Protein AF-B0X5M8-F1 (afdb_monomer)

Solvent-accessible surface area (backbone atoms only — not comparable to full-atom values): 19809 Å² total; per-residue (Å²): 143,80,86,84,80,86,76,84,73,78,84,73,84,75,73,65,78,84,52,54,64,59,52,51,52,49,54,51,51,51,43,55,78,74,58,64,90,73,87,75,82,94,74,94,84,79,89,88,81,88,71,68,71,58,62,58,59,57,61,70,70,76,73,87,73,91,75,93,67,81,74,74,79,72,67,84,79,67,67,71,93,61,59,69,68,56,52,52,56,54,53,61,74,45,58,70,72,56,49,59,50,44,43,71,72,41,71,66,48,25,48,51,43,61,67,35,67,85,46,20,59,76,41,72,49,76,45,50,70,82,54,88,63,88,67,68,95,76,69,69,54,26,31,35,41,36,33,42,29,66,36,74,68,76,58,92,62,49,55,75,46,26,53,57,19,32,31,44,35,36,50,38,39,44,33,21,44,64,25,51,52,61,50,42,64,33,23,80,50,27,31,35,44,38,38,32,47,36,43,70,76,45,82,73,77,82,69,61,72,43,68,53,28,30,31,44,37,40,27,47,28,69,53,54,61,36,66,52,35,55,50,68,30,77,45,34,30,33,44,33,42,32,41,28,48,42,58,86,33,69,73,62,93,77,53,41,61,58,24,27,38,43,34,44,28,40,56,47,61,33,72,68,45,49,52,47,67,42,55,31,21,55,44,22,33,34,42,32,44,31,49,32,77,88,44,31,40,69,58,51,30,51,30,52,71,39,12,79,51,40,44,34,42,37,36,30,57,24,83,52,50,76,50,68,64,59,34,51,50,56,39,26,63,76,66,76,47,64,86,82,80,69,77,62,48,72,46,78,89

Mean predicted aligned error: 12.11 Å

Organism: Culex quinquefasciatus (NCBI:txid7176)

InterPro domains:
  IPR001810 F-box domain [PF12937] (83-125)
  IPR001810 F-box domain [PS50181] (76-123)
  IPR001810 F-box domain [SM00256] (82-122)
  IPR032675 Leucine-rich repeat domain superfamily [G3DSA:3.80.10.10] (77-339)
  IPR036047 F-box-like domain superfamily [SSF81383] (82-137)

Radius of gyration: 28.59 Å; Cα contacts (8 Å, |Δi|>4): 553; chains: 1; bounding box: 80×58×76 Å

Foldseek 3Di:
DDDDDDDDDPDDPDDDPVCVVVLVVVVVVCCVVQPPPDDDDDDDDDDDDPDPVVVVVVVVVPPPDDDPPPPPPPPPPPDPPDDLVVLLVSLLPDDPVVLVVQLVPDPSSVCSQLVDPSRQQPDEAEADQPCPDPCPVDDRQYQYYEYAHEPPADDPCLLVNQQNHQEYEYAADEYEPVRVQVNQLSNQNHAEYYYANYEYDDDAQDEDNHLNHQEYAYHLYERAQVVQRVQVRQRHAYYADEAYECQNYDLHDHANARHAYYEYEDYHHDLSNLLSVLQRYQNHQEYEYYQDQSDALVSLLSSCVRHVNHAEYEAYNHVRHQDPPVSVVVNCVVVVHDPPPDHHYYDYD

Secondary structure (DSSP, 8-state):
----------------GGGHHHHHHHHHHHHHHHHTT-------------SSSHHHHHHTTS--SS---------TT---SS-HHHHHHHHHTS-HHHHHHHTTT-HHHHHHHHH-HHHHTT-EEEE-TT-SS---TTPPP-SEEEE-S-BS---TTHHHHHTT-SEEEEEEEEE-HHHHHHHHTT-TT--EEEEEEEEE-S--------TT--EEEEES-B-GGGHHHHTT-TT--EEEEES-B-TTPPPPSS--TT--EEEEESSB--HHHHHHHHHS-TT--EEEEES-TT--HHHHHHHHHH-TT--EEEEES-TT---HHHHHHHHHHHHTPPTTSS--EEEE-

Sequence (349 aa):
MAHDVLYRIPKVVTFGQDHLPQVRALMQQLRHTFFADRTDAFEPHRFQQRTAAQNVIDRVRIGSALHQRQVLQVDTTLEPPFPTEIWEHIFRNCPLPDLKRFRLVCHRWNAIVTGCPALWRRFHVRFWPRTKALSPAVLPPVKQANFECNVEAVSSWWPRFADKLEELAFDAGDVSITALFGMLKHCPNLKRLRMSGVWFTDGEFRSWPSPTLTELKLMCVAIGDGIQYLISSPNLVNLSLVNCDLSGCSVPKGNLSVLRHLKLSSGQISPEMLAYILSCHPQLETAGFFNMESVDRGTLVKLLCASRKLRAIRLYKCPRADSAVEIMQNYFEALNLGEGSREVRFRIS

Nearest PDB structures (foldseek):
  8glv-assembly1_Eb  TM=5.830E-01  e=3.083E-02  Chlamydomonas reinhardtii
  7yjw-assembly1_B  TM=3.851E-01  e=5.846E-03  Leptospira santarosai serovar Shermani str. LT 821
  4u08-assembly2_B  TM=3.781E-01  e=8.859E-03  Leptospira interrogans serovar Copenhageni str. Fiocruz L1-130
  8dra-assembly1_F  TM=5.061E-01  e=1.804E-01  Mus musculus
  7d2u-assembly1_A  TM=4.114E-01  e=2.596E-01  Homo sapiens

Structure (mmCIF, N/CA/C/O backbone):
data_AF-B0X5M8-F1
#
_entry.id   AF-B0X5M8-F1
#
loop_
_atom_site.g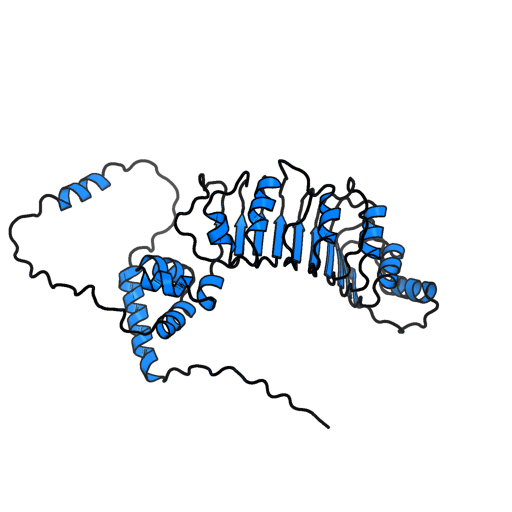roup_PDB
_atom_site.id
_atom_site.type_symbol
_atom_site.label_atom_id
_atom_site.label_alt_id
_atom_site.label_comp_id
_atom_site.label_asym_id
_atom_site.label_entity_id
_atom_site.label_seq_id
_atom_site.pdbx_PDB_ins_code
_atom_site.Cartn_x
_atom_site.Cartn_y
_atom_site.Cartn_z
_atom_site.occupancy
_atom_site.B_iso_or_equiv
_atom_site.auth_seq_id
_atom_site.auth_comp_id
_atom_site.auth_asym_id
_atom_site.auth_atom_id
_atom_site.pdbx_PDB_model_num
ATOM 1 N N . MET A 1 1 ? -32.091 -29.372 -0.674 1.00 35.38 1 MET A N 1
ATOM 2 C CA . MET A 1 1 ? -31.946 -28.358 -1.739 1.00 35.38 1 MET A CA 1
ATOM 3 C C . MET A 1 1 ? -30.516 -27.844 -1.686 1.00 35.38 1 MET A C 1
ATOM 5 O O . MET A 1 1 ? -30.213 -26.990 -0.866 1.00 35.38 1 MET A O 1
ATOM 9 N N . ALA A 1 2 ? -29.626 -28.464 -2.458 1.00 22.50 2 ALA A N 1
ATOM 10 C CA . ALA A 1 2 ? -28.211 -28.121 -2.541 1.00 22.50 2 ALA A CA 1
ATOM 11 C C . ALA A 1 2 ? -27.936 -27.686 -3.984 1.00 22.50 2 ALA A C 1
ATOM 13 O O . ALA A 1 2 ? -28.255 -28.425 -4.912 1.00 22.50 2 ALA A O 1
ATOM 14 N N . HIS A 1 3 ? -27.431 -26.468 -4.161 1.00 23.22 3 HIS A N 1
ATOM 15 C CA . HIS A 1 3 ? -27.007 -25.951 -5.456 1.00 23.22 3 HIS A CA 1
ATOM 16 C C . HIS A 1 3 ? -25.496 -26.141 -5.591 1.00 23.22 3 HIS A C 1
ATOM 18 O O . HIS A 1 3 ? -24.721 -25.443 -4.939 1.00 23.22 3 HIS A O 1
ATOM 24 N N . ASP A 1 4 ? -25.107 -27.080 -6.451 1.00 22.12 4 ASP A N 1
ATOM 25 C CA . ASP A 1 4 ? -23.758 -27.200 -6.994 1.00 22.12 4 ASP A CA 1
ATOM 26 C C . ASP A 1 4 ? -23.499 -26.073 -8.003 1.00 22.12 4 ASP A C 1
ATOM 28 O O . ASP A 1 4 ? -24.264 -25.866 -8.948 1.00 22.12 4 ASP A O 1
ATOM 32 N N . VAL A 1 5 ? -22.391 -25.355 -7.818 1.00 23.95 5 VAL A N 1
ATOM 33 C CA . VAL A 1 5 ? -21.860 -24.381 -8.780 1.00 23.95 5 VAL A CA 1
ATOM 34 C C . VAL A 1 5 ? -20.548 -24.937 -9.327 1.00 23.95 5 VAL A C 1
ATOM 36 O O . VAL A 1 5 ? -19.491 -24.833 -8.706 1.00 23.95 5 VAL A O 1
ATOM 39 N N . LEU A 1 6 ? -20.627 -25.537 -10.515 1.00 22.00 6 LEU A N 1
ATOM 40 C CA . LEU A 1 6 ? -19.480 -25.951 -11.321 1.00 22.00 6 LEU A CA 1
ATOM 41 C C . LEU A 1 6 ? -18.765 -24.713 -11.882 1.00 22.00 6 LEU A C 1
ATOM 43 O O . LEU A 1 6 ? -19.261 -24.046 -12.791 1.00 22.00 6 LEU A O 1
ATOM 47 N N . TYR A 1 7 ? -17.568 -24.421 -11.375 1.00 21.70 7 TYR A N 1
ATOM 48 C CA . TYR A 1 7 ? -16.665 -23.459 -12.003 1.00 21.70 7 TYR A CA 1
ATOM 49 C C . TYR A 1 7 ? -16.020 -24.081 -13.249 1.00 21.70 7 TYR A C 1
ATOM 51 O O . TYR A 1 7 ? -15.310 -25.083 -13.171 1.00 21.70 7 TYR A O 1
ATOM 59 N N . ARG A 1 8 ? -16.237 -23.453 -14.412 1.00 22.86 8 ARG A N 1
ATOM 60 C CA . ARG A 1 8 ? -15.491 -23.731 -15.648 1.00 22.86 8 ARG A CA 1
ATOM 61 C C . ARG A 1 8 ? -14.006 -23.429 -15.431 1.00 22.86 8 ARG A C 1
ATOM 63 O O . ARG A 1 8 ? -13.607 -22.269 -15.354 1.00 22.86 8 ARG A O 1
ATOM 70 N N . ILE A 1 9 ? -13.194 -24.478 -15.383 1.00 22.59 9 ILE A N 1
ATOM 71 C CA . ILE A 1 9 ? -11.734 -24.407 -15.490 1.00 22.59 9 ILE A CA 1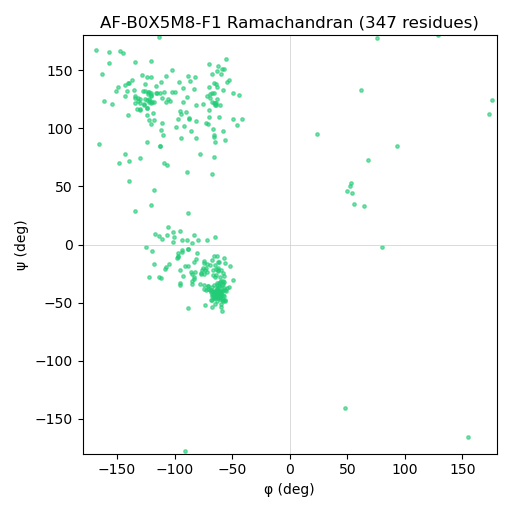
ATOM 72 C C . ILE A 1 9 ? -11.396 -23.998 -16.940 1.00 22.59 9 ILE A C 1
ATOM 74 O O . ILE A 1 9 ? -11.928 -24.610 -17.872 1.00 22.59 9 ILE A O 1
ATOM 78 N N . PRO A 1 10 ? -10.549 -22.980 -17.186 1.00 24.50 10 PRO A N 1
ATOM 79 C CA . PRO A 1 10 ? -10.097 -22.686 -18.539 1.00 24.50 10 PRO A CA 1
ATOM 80 C C . PRO A 1 10 ? -9.294 -23.874 -19.079 1.00 24.50 10 PRO A C 1
ATOM 82 O O . PRO A 1 10 ? -8.460 -24.424 -18.362 1.00 24.50 10 PRO A O 1
ATOM 85 N N . LYS A 1 11 ? -9.559 -24.260 -20.337 1.00 24.78 11 LYS A N 1
ATOM 86 C CA . LYS A 1 11 ? -8.877 -25.347 -21.060 1.00 24.78 11 LYS A CA 1
ATOM 87 C C . LYS A 1 11 ? -7.371 -25.313 -20.782 1.00 24.78 11 LYS A C 1
ATOM 89 O O . LYS A 1 11 ? -6.660 -24.439 -21.274 1.00 24.78 11 LYS A O 1
ATOM 94 N N . VAL A 1 12 ? -6.896 -26.281 -20.003 1.00 26.81 12 VAL A N 1
ATOM 95 C CA . VAL A 1 12 ? -5.475 -26.608 -19.917 1.00 26.81 12 VAL A CA 1
ATOM 96 C C . VAL A 1 12 ? -5.082 -27.089 -21.308 1.00 26.81 12 VAL A C 1
ATOM 98 O O . VAL A 1 12 ? -5.657 -28.054 -21.808 1.00 26.81 12 VAL A O 1
ATOM 101 N N . VAL A 1 13 ? -4.135 -26.407 -21.951 1.00 31.97 13 VAL A N 1
ATOM 102 C CA . VAL A 1 13 ? -3.426 -26.976 -23.100 1.00 31.97 13 VAL A CA 1
ATOM 103 C C . VAL A 1 13 ? -2.629 -28.153 -22.545 1.00 31.97 13 VAL A C 1
ATOM 105 O O . VAL A 1 13 ? -1.547 -27.980 -21.985 1.00 31.97 13 VAL A O 1
ATOM 108 N N . THR A 1 14 ? -3.220 -29.343 -22.583 1.00 35.19 14 THR A N 1
ATOM 109 C CA . THR A 1 14 ? -2.531 -30.591 -22.273 1.00 35.19 14 THR A CA 1
ATOM 110 C C . THR A 1 14 ? -1.580 -30.865 -23.422 1.00 35.19 14 THR A C 1
ATOM 112 O O . THR A 1 14 ? -2.004 -31.262 -24.505 1.00 35.19 14 THR A O 1
ATOM 115 N N . PHE A 1 15 ? -0.292 -30.616 -23.202 1.00 47.16 15 PHE A N 1
ATOM 116 C CA . PHE A 1 15 ? 0.737 -31.148 -24.081 1.00 47.16 15 PHE A CA 1
ATOM 117 C C . PHE A 1 15 ? 0.694 -32.673 -23.986 1.00 47.16 15 PHE A C 1
ATOM 119 O O . PHE A 1 15 ? 0.766 -33.219 -22.882 1.00 47.16 15 PHE A O 1
ATOM 126 N N . GLY A 1 16 ? 0.551 -33.350 -25.128 1.00 44.44 16 GLY A N 1
ATOM 127 C CA . GLY A 1 16 ? 0.775 -34.792 -25.204 1.00 44.44 16 GLY A CA 1
ATOM 128 C C . GLY A 1 16 ? 2.151 -35.118 -24.622 1.00 44.44 16 GLY A C 1
ATOM 129 O O . GLY A 1 16 ? 3.098 -34.342 -24.788 1.00 44.44 16 GLY A O 1
ATOM 130 N N . GLN A 1 17 ? 2.260 -36.234 -23.897 1.00 51.56 17 GLN A N 1
ATOM 131 C CA . GLN A 1 17 ? 3.499 -36.650 -23.224 1.00 51.56 17 GLN A CA 1
ATOM 132 C C . GLN A 1 17 ? 4.705 -36.770 -24.182 1.00 51.56 17 GLN A C 1
ATOM 134 O O . GLN A 1 17 ? 5.852 -36.734 -23.733 1.00 51.56 17 GLN A O 1
ATOM 139 N N . ASP A 1 18 ? 4.455 -36.808 -25.489 1.00 57.66 18 ASP A N 1
ATOM 140 C CA . ASP A 1 18 ? 5.420 -37.058 -26.560 1.00 57.66 18 ASP A CA 1
ATOM 141 C C . ASP A 1 18 ? 6.491 -35.962 -26.735 1.00 57.66 18 ASP A C 1
ATOM 143 O O . ASP A 1 18 ? 7.583 -36.240 -27.228 1.00 57.66 18 ASP A O 1
ATOM 147 N N . HIS A 1 19 ? 6.252 -34.725 -26.280 1.00 57.41 19 HIS A N 1
ATOM 148 C CA . HIS A 1 19 ? 7.222 -33.622 -26.435 1.00 57.41 19 HIS A CA 1
ATOM 149 C C . HIS A 1 19 ? 8.110 -33.378 -25.206 1.00 57.41 19 HIS A C 1
ATOM 151 O O . HIS A 1 19 ? 9.090 -32.629 -25.275 1.00 57.41 19 HIS A O 1
ATOM 157 N N . LEU A 1 20 ? 7.811 -34.015 -24.070 1.00 64.69 20 LEU A N 1
ATOM 158 C CA . LEU A 1 20 ? 8.538 -33.801 -22.815 1.00 64.69 20 LEU A CA 1
ATOM 159 C C . LEU A 1 20 ? 10.044 -34.146 -22.904 1.00 64.69 20 LEU A C 1
ATOM 161 O O . LEU A 1 20 ? 10.854 -33.380 -22.369 1.00 64.69 20 LEU A O 1
ATOM 165 N N . PRO A 1 21 ? 10.463 -35.244 -23.575 1.00 70.31 21 PRO A N 1
ATOM 166 C CA . PRO A 1 21 ? 11.880 -35.583 -23.720 1.00 70.31 21 PRO A CA 1
ATOM 167 C C . PRO A 1 21 ? 12.655 -34.554 -24.550 1.00 70.31 21 PRO A C 1
ATOM 169 O O . PRO A 1 21 ? 13.760 -34.169 -24.172 1.00 70.31 21 PRO A O 1
ATOM 172 N N . GLN A 1 22 ? 12.054 -34.051 -25.633 1.00 70.25 22 GLN A N 1
ATOM 173 C CA . GLN A 1 22 ? 12.661 -33.044 -26.511 1.00 70.25 22 GLN A CA 1
ATOM 174 C C . GLN A 1 22 ? 12.850 -31.710 -25.779 1.00 70.25 22 GLN A C 1
ATOM 176 O O . GLN A 1 22 ? 13.916 -31.103 -25.864 1.00 70.25 22 GLN A O 1
ATOM 181 N N . VAL A 1 23 ? 11.859 -31.290 -24.983 1.00 63.97 23 VAL A N 1
ATOM 182 C CA . VAL A 1 23 ? 11.964 -30.081 -24.150 1.00 63.97 23 VAL A CA 1
ATOM 183 C C . VAL A 1 23 ? 13.060 -30.229 -23.090 1.00 63.97 23 VAL A C 1
ATOM 185 O O . VAL A 1 23 ? 13.833 -29.296 -22.876 1.00 63.97 23 VAL A O 1
ATOM 188 N N . ARG A 1 24 ? 13.180 -31.397 -22.443 1.00 70.31 24 ARG A N 1
ATOM 189 C CA . ARG A 1 24 ? 14.258 -31.656 -21.469 1.00 70.31 24 ARG A CA 1
ATOM 190 C C . ARG A 1 24 ? 15.641 -31.634 -22.120 1.00 70.31 24 ARG A C 1
ATOM 192 O O . ARG A 1 24 ? 16.537 -30.996 -21.571 1.00 70.31 24 ARG A O 1
ATOM 199 N N . ALA A 1 25 ? 15.798 -32.280 -23.275 1.00 74.38 25 ALA A N 1
ATOM 200 C CA . ALA A 1 25 ? 17.052 -32.291 -24.026 1.00 74.38 25 ALA A CA 1
ATOM 201 C C . ALA A 1 25 ? 17.460 -30.872 -24.452 1.00 74.38 25 ALA A C 1
ATOM 203 O O . ALA A 1 25 ? 18.593 -30.454 -24.216 1.00 74.38 25 ALA A O 1
ATOM 204 N N . LEU A 1 26 ? 16.511 -30.086 -24.970 1.00 72.31 26 LEU A N 1
ATOM 205 C CA . LEU A 1 26 ? 16.735 -28.686 -25.324 1.00 72.31 26 LEU A CA 1
ATOM 206 C C . LEU A 1 26 ? 17.148 -27.852 -24.105 1.00 72.31 26 LEU A C 1
ATOM 208 O O . LEU A 1 26 ? 18.099 -27.082 -24.179 1.00 72.31 26 LEU A O 1
ATOM 212 N N . MET A 1 27 ? 16.476 -28.016 -22.964 1.00 68.19 27 MET A N 1
ATOM 213 C CA . MET A 1 27 ? 16.817 -27.294 -21.733 1.00 68.19 27 MET A CA 1
ATOM 214 C C . MET A 1 27 ? 18.216 -27.637 -21.211 1.00 68.19 27 MET A C 1
ATOM 216 O O . MET A 1 27 ? 18.925 -26.749 -20.733 1.00 68.19 27 MET A O 1
ATOM 220 N N . GLN A 1 28 ? 18.635 -28.899 -21.323 1.00 73.75 28 GLN A N 1
ATOM 221 C CA . GLN A 1 28 ? 20.001 -29.314 -20.999 1.00 73.75 28 GLN A CA 1
ATOM 222 C C . GLN A 1 28 ? 21.014 -28.691 -21.962 1.00 73.75 28 GLN A C 1
ATOM 224 O O . GLN A 1 28 ? 22.002 -28.116 -21.507 1.00 73.75 28 GLN A O 1
ATOM 229 N N . GLN A 1 29 ? 20.742 -28.723 -23.269 1.00 73.44 29 GLN A N 1
ATOM 230 C CA . GLN A 1 29 ? 21.603 -28.111 -24.278 1.00 73.44 29 GLN A CA 1
ATOM 231 C C . GLN A 1 29 ? 21.746 -26.603 -24.053 1.00 73.44 29 GLN A C 1
ATOM 233 O O . GLN A 1 29 ? 22.862 -26.100 -23.996 1.00 73.44 29 GLN A O 1
ATOM 238 N N . LEU A 1 30 ? 20.642 -25.887 -23.824 1.00 68.88 30 LEU A N 1
ATOM 239 C CA . LEU A 1 30 ? 20.669 -24.456 -23.521 1.00 68.88 30 LEU A CA 1
ATOM 240 C C . LEU A 1 30 ? 21.481 -24.161 -22.256 1.00 68.88 30 LEU A C 1
ATOM 242 O O . LEU A 1 30 ? 22.261 -23.210 -22.229 1.00 68.88 30 LEU A O 1
ATOM 246 N N . ARG A 1 31 ? 21.348 -24.991 -21.217 1.00 68.81 31 ARG A N 1
ATOM 247 C CA . ARG A 1 31 ? 22.144 -24.837 -19.998 1.00 68.81 31 ARG A CA 1
ATOM 248 C C . ARG A 1 31 ? 23.635 -25.053 -20.249 1.00 68.81 31 ARG A C 1
ATOM 250 O O . ARG A 1 31 ? 24.432 -24.277 -19.733 1.00 68.81 31 ARG A O 1
ATOM 257 N N . HIS A 1 32 ? 24.018 -26.035 -21.057 1.00 72.00 32 HIS A N 1
ATOM 258 C CA . HIS A 1 32 ? 25.423 -26.247 -21.402 1.00 72.00 32 HIS A CA 1
ATOM 259 C C . HIS A 1 32 ? 25.985 -25.130 -22.284 1.00 72.00 32 HIS A C 1
ATOM 261 O O . HIS A 1 32 ? 27.039 -24.586 -21.974 1.00 72.00 32 HIS A O 1
ATOM 267 N N . THR A 1 33 ? 25.270 -24.742 -23.340 1.00 71.94 33 THR A N 1
ATOM 268 C CA . THR A 1 33 ? 25.738 -23.740 -24.306 1.00 71.94 33 THR A CA 1
ATOM 269 C C . THR A 1 33 ? 25.840 -22.343 -23.700 1.00 71.94 33 THR A C 1
ATOM 271 O O . THR A 1 33 ? 26.753 -21.600 -24.044 1.00 71.94 33 THR A O 1
ATOM 274 N N . PHE A 1 34 ? 24.924 -21.968 -22.802 1.00 63.91 34 PHE A N 1
ATOM 275 C CA . PHE A 1 34 ? 24.860 -20.596 -22.295 1.00 63.91 34 PHE A CA 1
ATOM 276 C C . PHE A 1 34 ? 25.309 -20.434 -20.838 1.00 63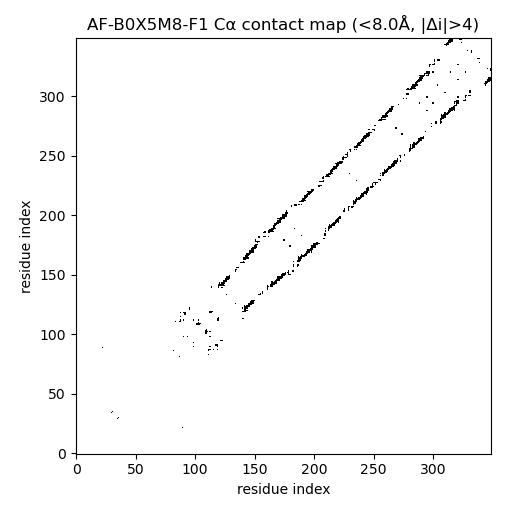.91 34 PHE A C 1
ATOM 278 O O . PHE A 1 34 ? 25.633 -19.312 -20.443 1.00 63.91 34 PHE A O 1
ATOM 285 N N . PHE A 1 35 ? 25.306 -21.493 -20.016 1.00 65.25 35 PHE A N 1
ATOM 286 C CA . PHE A 1 35 ? 25.443 -21.364 -18.554 1.00 65.25 35 PHE A CA 1
ATOM 287 C C . PHE A 1 35 ? 26.579 -22.178 -17.913 1.00 65.25 35 PHE A C 1
ATOM 289 O O . PHE A 1 35 ? 26.759 -22.045 -16.704 1.00 65.25 35 PHE A O 1
ATOM 296 N N . ALA A 1 36 ? 27.345 -22.975 -18.667 1.00 55.09 36 ALA A N 1
ATOM 297 C CA . ALA A 1 36 ? 28.361 -23.871 -18.099 1.00 55.09 36 ALA A CA 1
ATOM 298 C C . ALA A 1 36 ? 29.638 -23.178 -17.571 1.00 55.09 36 ALA A C 1
ATOM 300 O O . ALA A 1 36 ? 30.281 -23.728 -16.686 1.00 55.09 36 ALA A O 1
ATOM 301 N N . ASP A 1 37 ? 29.977 -21.964 -18.017 1.00 48.00 37 ASP A N 1
ATOM 302 C CA . ASP A 1 37 ? 31.318 -21.389 -17.778 1.00 48.00 37 ASP A CA 1
ATOM 303 C C . ASP A 1 37 ? 31.471 -20.464 -16.554 1.00 48.00 37 ASP A C 1
ATOM 305 O O . ASP A 1 37 ? 32.485 -19.781 -16.425 1.00 48.00 37 ASP A O 1
ATOM 309 N N . ARG A 1 38 ? 30.502 -20.383 -15.630 1.00 50.09 38 ARG A N 1
ATOM 310 C CA . ARG A 1 38 ? 30.669 -19.550 -14.416 1.00 50.09 38 ARG A CA 1
ATOM 311 C C . ARG A 1 38 ? 30.056 -20.157 -13.163 1.00 50.09 38 ARG A C 1
ATOM 313 O O . ARG A 1 38 ? 29.018 -19.704 -12.679 1.00 50.09 38 ARG A O 1
ATOM 320 N N . THR A 1 39 ? 30.762 -21.126 -12.605 1.00 41.31 39 THR A N 1
ATOM 321 C CA . THR A 1 39 ? 30.746 -21.423 -11.171 1.00 41.31 39 THR A CA 1
ATOM 322 C C . THR A 1 39 ? 32.119 -21.090 -10.613 1.00 41.31 39 THR A C 1
ATOM 324 O O . THR A 1 39 ? 32.952 -21.975 -10.524 1.00 41.31 39 THR A O 1
ATOM 327 N N . ASP A 1 40 ? 32.354 -19.828 -10.256 1.00 36.84 40 ASP A N 1
ATOM 328 C CA . ASP A 1 40 ? 33.457 -19.477 -9.361 1.00 36.84 40 ASP A CA 1
ATOM 329 C C . ASP A 1 40 ? 32.997 -18.443 -8.338 1.00 36.84 40 ASP A C 1
ATOM 331 O O . ASP A 1 40 ? 32.167 -17.567 -8.609 1.00 36.84 40 ASP A O 1
ATOM 335 N N . ALA A 1 41 ? 33.506 -18.650 -7.129 1.00 37.06 41 ALA A N 1
ATOM 336 C CA . ALA A 1 41 ? 33.138 -17.998 -5.892 1.00 37.06 41 ALA A CA 1
ATOM 337 C C . ALA A 1 41 ? 33.338 -16.476 -5.924 1.00 37.06 41 ALA A C 1
ATOM 339 O O . ALA A 1 41 ? 34.248 -15.930 -6.545 1.00 37.06 41 ALA A O 1
ATOM 340 N N . PHE A 1 42 ? 32.456 -15.789 -5.204 1.00 29.75 42 PHE A N 1
ATOM 341 C CA . PHE A 1 42 ? 32.481 -14.348 -5.002 1.00 29.75 42 PHE A CA 1
ATOM 342 C C . PHE A 1 42 ? 33.486 -14.019 -3.882 1.00 29.75 42 PHE A C 1
ATOM 344 O O . PHE A 1 42 ? 33.115 -14.004 -2.713 1.00 29.75 42 PHE A O 1
ATOM 351 N N . GLU A 1 43 ? 34.750 -13.762 -4.223 1.00 29.08 43 GLU A N 1
ATOM 352 C CA . GLU A 1 43 ? 35.722 -13.123 -3.319 1.00 29.08 43 GLU A CA 1
ATOM 353 C C . GLU A 1 43 ? 35.960 -11.662 -3.747 1.00 29.08 43 GLU A C 1
ATOM 355 O O . GLU A 1 43 ? 36.306 -11.409 -4.907 1.00 29.08 43 GLU A O 1
ATOM 360 N N . PRO A 1 44 ? 35.790 -10.667 -2.856 1.00 36.41 44 PRO A N 1
ATOM 361 C CA . PRO A 1 44 ? 36.054 -9.278 -3.180 1.00 36.41 44 PRO A CA 1
ATOM 362 C C . PRO A 1 44 ? 37.434 -8.881 -2.651 1.00 36.41 44 PRO A C 1
ATOM 364 O O . PRO A 1 44 ? 37.550 -8.606 -1.471 1.00 36.41 44 PRO A O 1
ATOM 367 N N . HIS A 1 45 ? 38.462 -8.825 -3.503 1.00 31.98 45 HIS A N 1
ATOM 368 C CA . HIS A 1 45 ? 39.574 -7.855 -3.443 1.00 31.98 45 HIS A CA 1
ATOM 369 C C . HIS A 1 45 ? 40.655 -8.214 -4.477 1.00 31.98 45 HIS A C 1
ATOM 371 O O . HIS A 1 45 ? 41.387 -9.179 -4.299 1.00 31.98 45 HIS A O 1
ATOM 377 N N . ARG A 1 46 ? 40.831 -7.375 -5.508 1.00 30.67 46 ARG A N 1
ATOM 378 C CA . ARG A 1 46 ? 42.105 -6.687 -5.812 1.00 30.67 46 ARG A CA 1
ATOM 379 C C . ARG A 1 46 ? 42.016 -5.886 -7.112 1.00 30.67 46 ARG A C 1
ATOM 381 O O . ARG A 1 46 ? 41.716 -6.394 -8.187 1.00 30.67 46 ARG A O 1
ATOM 388 N N . PHE A 1 47 ? 42.319 -4.600 -6.968 1.00 40.44 47 PHE A N 1
ATOM 389 C CA . PHE A 1 47 ? 42.891 -3.756 -8.009 1.00 40.44 47 PHE A CA 1
ATOM 390 C C . PHE A 1 47 ? 44.233 -4.356 -8.471 1.00 40.44 47 PHE A C 1
ATOM 392 O O . PHE A 1 47 ? 44.941 -4.940 -7.657 1.00 40.44 47 PHE A O 1
ATOM 399 N N . GLN A 1 48 ? 44.583 -4.109 -9.739 1.00 42.34 48 GLN A N 1
ATOM 400 C CA . GLN A 1 48 ? 45.744 -4.593 -10.514 1.00 42.34 48 GLN A CA 1
ATOM 401 C C . GLN A 1 48 ? 45.505 -5.866 -11.336 1.00 42.34 48 GLN A C 1
ATOM 403 O O . GLN A 1 48 ? 45.887 -6.956 -10.939 1.00 42.34 48 GLN A O 1
ATOM 408 N N . GLN A 1 49 ? 44.968 -5.686 -12.548 1.00 35.81 49 GLN A N 1
ATOM 409 C CA . GLN A 1 49 ? 45.345 -6.458 -13.742 1.00 35.81 49 GLN A CA 1
ATOM 410 C C . GLN A 1 49 ? 44.789 -5.744 -14.985 1.00 35.81 49 GLN A C 1
ATOM 412 O O . GLN A 1 49 ? 43.680 -6.002 -15.443 1.00 35.81 49 GLN A O 1
ATOM 417 N N . ARG A 1 50 ? 45.553 -4.781 -15.519 1.00 40.94 50 ARG A N 1
ATOM 418 C CA . ARG A 1 50 ? 45.230 -4.074 -16.775 1.00 40.94 50 ARG A CA 1
ATOM 419 C C . ARG A 1 50 ? 46.104 -4.510 -17.958 1.00 40.94 50 ARG A C 1
ATOM 421 O O . ARG A 1 50 ? 46.103 -3.848 -18.983 1.00 40.94 50 ARG A O 1
ATOM 428 N N . THR A 1 51 ? 46.809 -5.635 -17.849 1.00 45.62 51 THR A N 1
ATOM 429 C CA . THR A 1 51 ? 47.796 -6.081 -18.855 1.00 45.62 51 THR A CA 1
ATOM 430 C C . THR A 1 51 ? 47.491 -7.435 -19.506 1.00 45.62 51 THR A C 1
ATOM 432 O O . THR A 1 51 ? 48.153 -7.795 -20.471 1.00 45.62 51 THR A O 1
ATOM 435 N N . ALA A 1 52 ? 46.460 -8.166 -19.067 1.00 37.38 52 ALA A N 1
ATOM 436 C CA . ALA A 1 52 ? 46.079 -9.447 -19.684 1.00 37.38 52 ALA A CA 1
ATOM 437 C C . ALA A 1 52 ? 44.999 -9.313 -20.779 1.00 37.38 52 ALA A C 1
ATOM 439 O O . ALA A 1 52 ? 44.974 -10.101 -21.720 1.00 37.38 52 ALA A O 1
ATOM 440 N N . ALA A 1 53 ? 44.142 -8.286 -20.710 1.00 36.28 53 ALA A N 1
ATOM 441 C CA . ALA A 1 53 ? 43.039 -8.099 -21.660 1.00 36.28 53 ALA A CA 1
ATOM 442 C C . ALA A 1 53 ? 43.483 -7.555 -23.034 1.00 36.28 53 ALA A C 1
ATOM 444 O O . ALA A 1 53 ? 42.800 -7.782 -24.029 1.00 36.28 53 ALA A O 1
ATOM 445 N N . GLN A 1 54 ? 44.643 -6.894 -23.114 1.00 38.94 54 GLN A N 1
ATOM 446 C CA . GLN A 1 54 ? 45.160 -6.354 -24.377 1.00 38.94 54 GLN A CA 1
ATOM 447 C C . GLN A 1 54 ? 45.800 -7.446 -25.259 1.00 38.94 54 GLN A C 1
ATOM 449 O O . GLN A 1 54 ? 45.608 -7.457 -26.470 1.00 38.94 54 GLN A O 1
ATOM 454 N N . ASN A 1 55 ? 46.432 -8.457 -24.650 1.00 38.12 55 ASN A N 1
ATOM 455 C CA . ASN A 1 55 ? 47.087 -9.561 -25.368 1.00 38.12 55 ASN A CA 1
ATOM 456 C C . ASN A 1 55 ? 46.110 -10.554 -26.030 1.00 38.12 55 ASN A C 1
ATOM 458 O O . ASN A 1 55 ? 46.506 -11.321 -26.908 1.00 38.12 55 ASN A O 1
ATOM 462 N N . VAL A 1 56 ? 44.833 -10.545 -25.637 1.00 39.19 56 VAL A N 1
ATOM 463 C CA . VAL A 1 56 ? 43.787 -11.372 -26.264 1.00 39.19 56 VAL A CA 1
ATOM 464 C C . VAL A 1 56 ? 43.205 -10.683 -27.502 1.00 39.19 56 VAL A C 1
ATOM 466 O O . VAL A 1 56 ? 42.869 -11.356 -28.472 1.00 39.19 56 VAL A O 1
ATOM 469 N N . ILE A 1 57 ? 43.156 -9.348 -27.517 1.00 39.19 57 ILE A N 1
ATOM 470 C CA . ILE A 1 57 ? 42.652 -8.573 -28.660 1.00 39.19 57 ILE A CA 1
ATOM 471 C C . ILE A 1 57 ? 43.673 -8.570 -29.812 1.00 39.19 57 ILE A C 1
ATOM 473 O O . ILE A 1 57 ? 43.281 -8.704 -30.971 1.00 39.19 57 ILE A O 1
ATOM 477 N N . ASP A 1 58 ? 44.975 -8.551 -29.511 1.00 37.53 58 ASP A N 1
ATOM 478 C CA . ASP A 1 58 ? 46.020 -8.571 -30.547 1.00 37.53 58 ASP A CA 1
ATOM 479 C C . ASP A 1 58 ? 46.246 -9.965 -31.166 1.00 37.53 58 ASP A C 1
ATOM 481 O O . ASP A 1 58 ? 46.603 -10.074 -32.341 1.00 37.53 58 ASP A O 1
ATOM 485 N N . ARG A 1 59 ? 45.916 -11.055 -30.454 1.00 37.47 59 ARG A N 1
ATOM 486 C CA . ARG A 1 59 ? 45.932 -12.421 -31.022 1.00 37.47 59 ARG A CA 1
ATOM 487 C C . ARG A 1 59 ? 44.764 -12.724 -31.963 1.00 37.47 59 ARG A C 1
ATOM 489 O O . ARG A 1 59 ? 44.857 -13.661 -32.749 1.00 37.47 59 ARG A O 1
ATOM 496 N N . VAL A 1 60 ? 43.702 -11.919 -31.941 1.00 38.84 60 VAL A N 1
ATOM 497 C CA . VAL A 1 60 ? 42.575 -12.044 -32.882 1.00 38.84 60 VAL A CA 1
ATOM 498 C C . VAL A 1 60 ? 42.867 -11.340 -34.219 1.00 38.84 60 VAL A C 1
ATOM 500 O O . VAL A 1 60 ? 42.216 -11.635 -35.218 1.00 38.84 60 VAL A O 1
ATOM 503 N N . ARG A 1 61 ? 43.889 -10.470 -34.298 1.00 37.91 61 ARG A N 1
ATOM 504 C CA . ARG A 1 61 ? 44.228 -9.724 -35.528 1.00 37.91 61 ARG A CA 1
ATOM 505 C C . ARG A 1 61 ? 45.361 -10.302 -36.383 1.00 37.91 61 ARG A C 1
ATOM 507 O O . ARG A 1 61 ? 45.484 -9.885 -37.529 1.00 37.91 61 ARG A O 1
ATOM 514 N N . ILE A 1 62 ? 46.136 -11.280 -35.903 1.00 40.19 62 ILE A N 1
ATOM 515 C CA . ILE A 1 62 ? 47.269 -11.874 -36.656 1.00 40.19 62 ILE A CA 1
ATOM 516 C C . ILE A 1 62 ? 47.035 -13.372 -36.927 1.00 40.19 62 ILE A C 1
ATOM 518 O O . ILE A 1 62 ? 47.890 -14.221 -36.704 1.00 40.19 62 ILE A O 1
ATOM 522 N N . GLY A 1 63 ? 45.835 -13.707 -37.401 1.00 34.62 63 GLY A N 1
ATOM 523 C CA . GLY A 1 63 ? 45.451 -15.064 -37.814 1.00 34.62 63 GLY A CA 1
ATOM 524 C C . GLY A 1 63 ? 44.705 -15.088 -39.148 1.00 34.62 63 GLY A C 1
ATOM 525 O O . GLY A 1 63 ? 43.842 -15.932 -39.358 1.00 34.62 63 GLY A O 1
ATOM 526 N N . SER A 1 64 ? 44.992 -14.124 -40.026 1.00 47.97 64 SER A N 1
ATOM 527 C CA . SER A 1 64 ? 44.393 -13.980 -41.356 1.00 47.97 64 SER A CA 1
ATOM 528 C C . SER A 1 64 ? 45.402 -14.377 -42.436 1.00 47.97 64 SER A C 1
ATOM 530 O O . SER A 1 64 ? 45.876 -13.535 -43.194 1.00 47.97 64 SER A O 1
ATOM 532 N N . ALA A 1 65 ? 45.747 -15.660 -42.504 1.00 45.88 65 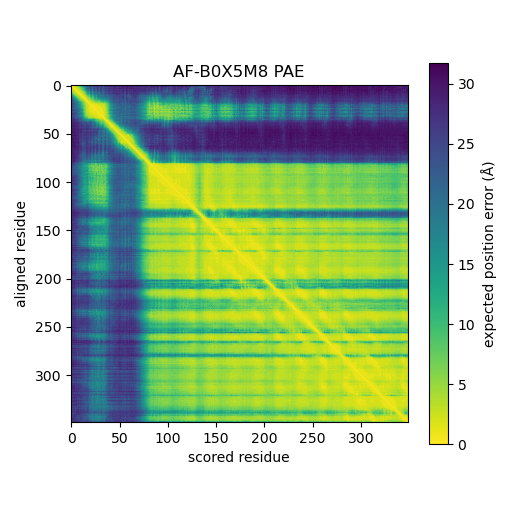ALA A N 1
ATOM 533 C CA . ALA A 1 65 ? 46.305 -16.257 -43.711 1.00 45.88 65 ALA A CA 1
ATOM 534 C C . ALA A 1 65 ? 46.157 -17.781 -43.646 1.00 45.88 65 ALA A C 1
ATOM 536 O O . ALA A 1 65 ? 46.655 -18.420 -42.726 1.00 45.88 65 ALA A O 1
ATOM 537 N N . LEU A 1 66 ? 45.500 -18.336 -44.667 1.00 47.56 66 LEU A N 1
ATOM 538 C CA . LEU A 1 66 ? 45.534 -19.750 -45.052 1.00 47.56 66 LEU A CA 1
ATOM 539 C C . LEU A 1 66 ? 44.885 -20.742 -44.077 1.00 47.56 66 LEU A C 1
ATOM 541 O O . LEU A 1 66 ? 45.544 -21.594 -43.492 1.00 47.56 66 LEU A O 1
ATOM 545 N N . HIS A 1 67 ? 43.555 -20.727 -44.027 1.00 40.47 67 HIS A N 1
ATOM 546 C CA . HIS A 1 67 ? 42.787 -21.967 -44.157 1.00 40.47 67 HIS A CA 1
ATOM 547 C C . HIS A 1 67 ? 41.400 -21.636 -44.696 1.00 40.47 67 HIS A C 1
ATOM 549 O O . HIS A 1 67 ? 40.639 -20.874 -44.100 1.00 40.47 67 HIS A O 1
ATOM 555 N N . GLN A 1 68 ? 41.095 -22.223 -45.846 1.00 47.72 68 GLN A N 1
ATOM 556 C CA . GLN A 1 68 ? 39.796 -22.232 -46.495 1.00 47.72 68 GLN A CA 1
ATOM 557 C C . GLN A 1 68 ? 38.823 -23.028 -45.609 1.00 47.72 68 GLN A C 1
ATOM 559 O O . GLN A 1 68 ? 38.518 -24.189 -45.858 1.00 47.72 68 GLN A O 1
ATOM 564 N N . ARG A 1 69 ? 38.376 -22.422 -44.504 1.00 40.66 69 ARG A N 1
ATOM 565 C CA . ARG A 1 69 ? 37.228 -22.908 -43.743 1.00 40.66 69 ARG A CA 1
ATOM 566 C C . ARG A 1 69 ? 36.008 -22.650 -44.609 1.00 40.66 69 ARG A C 1
ATOM 568 O O . ARG A 1 69 ? 35.682 -21.496 -44.875 1.00 40.66 69 ARG A O 1
ATOM 575 N N . GLN A 1 70 ? 35.339 -23.724 -45.025 1.00 40.94 70 GLN A N 1
ATOM 576 C CA . GLN A 1 70 ? 33.919 -23.677 -45.345 1.00 40.94 70 GLN A CA 1
ATOM 577 C C . GLN A 1 70 ? 33.231 -22.917 -44.211 1.00 40.94 70 GLN A C 1
ATOM 579 O O . GLN A 1 70 ? 33.055 -23.428 -43.105 1.00 40.94 70 GLN A O 1
ATOM 584 N N . VAL A 1 71 ? 32.900 -21.657 -44.473 1.00 43.34 71 VAL A N 1
ATOM 585 C CA . VAL A 1 71 ? 31.894 -20.947 -43.708 1.00 43.34 71 VAL A CA 1
ATOM 586 C C . VAL A 1 71 ? 30.619 -21.701 -44.039 1.00 43.34 71 VAL A C 1
ATOM 588 O O . VAL A 1 71 ? 30.016 -21.476 -45.085 1.00 43.34 71 VAL A O 1
ATOM 591 N N . LEU A 1 72 ? 30.253 -22.668 -43.193 1.00 40.38 72 LEU A N 1
ATOM 592 C CA . LEU A 1 72 ? 28.861 -23.067 -43.076 1.00 40.38 72 LEU A CA 1
ATOM 593 C C . LEU A 1 72 ? 28.113 -21.749 -42.900 1.00 40.38 72 LEU A C 1
ATOM 595 O O . LEU A 1 72 ? 28.280 -21.080 -41.879 1.00 40.38 72 LEU A O 1
ATOM 599 N N . GLN A 1 73 ? 27.388 -21.332 -43.939 1.00 40.94 73 GLN A N 1
ATOM 600 C CA . GLN A 1 73 ? 26.328 -20.351 -43.808 1.00 40.94 73 GLN A CA 1
ATOM 601 C C . GLN A 1 73 ? 25.388 -20.941 -42.762 1.00 40.94 73 GLN A C 1
ATOM 603 O O . GLN A 1 73 ? 24.533 -21.766 -43.070 1.00 40.94 73 GLN A O 1
ATOM 608 N N . VAL A 1 74 ? 25.632 -20.616 -41.492 1.00 47.72 74 VAL A N 1
ATOM 609 C CA . VAL A 1 74 ? 24.668 -20.856 -40.434 1.00 47.72 74 VAL A CA 1
ATOM 610 C C . VAL A 1 74 ? 23.546 -19.913 -40.790 1.00 47.72 74 VAL A C 1
ATOM 612 O O . VAL A 1 74 ? 23.668 -18.702 -40.621 1.00 47.72 74 VAL A O 1
ATOM 615 N N . ASP A 1 75 ? 22.530 -20.486 -41.413 1.00 46.16 75 ASP A N 1
ATOM 616 C CA . ASP A 1 75 ? 21.344 -19.793 -41.850 1.00 46.16 75 ASP A CA 1
ATOM 617 C C . ASP A 1 75 ? 20.708 -19.129 -40.623 1.00 46.16 75 ASP A C 1
ATOM 619 O O . ASP A 1 75 ? 20.052 -19.761 -39.793 1.00 46.16 75 ASP A O 1
ATOM 623 N N . THR A 1 76 ? 20.984 -17.839 -40.443 1.00 49.06 76 THR A N 1
ATOM 624 C CA . THR A 1 76 ? 20.456 -17.029 -39.341 1.00 49.06 76 THR A CA 1
ATOM 625 C C . THR A 1 76 ? 18.966 -16.732 -39.522 1.00 49.06 76 THR A C 1
ATOM 627 O O . THR A 1 76 ? 18.385 -16.033 -38.692 1.00 49.06 76 THR A O 1
ATOM 630 N N . THR A 1 77 ? 18.331 -17.283 -40.565 1.00 50.00 77 THR A N 1
ATOM 631 C CA . THR A 1 77 ? 16.887 -17.195 -40.816 1.00 50.00 77 THR A CA 1
ATOM 632 C C . THR A 1 77 ? 16.060 -18.256 -40.088 1.00 50.00 77 THR A C 1
ATOM 634 O O . THR A 1 77 ? 14.836 -18.238 -40.199 1.00 50.00 77 THR A O 1
ATOM 637 N N . LEU A 1 78 ? 16.680 -19.137 -39.292 1.00 52.31 78 LEU A N 1
ATOM 638 C CA . LEU A 1 78 ? 15.959 -20.074 -38.428 1.00 52.31 78 LEU A CA 1
ATOM 639 C C . LEU A 1 78 ? 15.176 -19.311 -37.351 1.00 52.31 78 LEU A C 1
ATOM 641 O O . LEU A 1 78 ? 15.642 -19.085 -36.229 1.00 52.31 78 LEU A O 1
ATOM 645 N N . GLU A 1 79 ? 13.941 -18.937 -37.690 1.00 58.00 79 GLU A N 1
ATOM 646 C CA . GLU A 1 79 ? 12.899 -18.722 -36.702 1.00 58.00 79 GLU A CA 1
ATOM 647 C C . GLU A 1 79 ? 12.974 -19.877 -35.693 1.00 58.00 79 GLU A C 1
ATOM 649 O O . GLU A 1 79 ? 13.007 -21.040 -36.104 1.00 58.00 79 GLU A O 1
ATOM 654 N N . PRO A 1 80 ? 13.036 -19.602 -34.374 1.00 61.84 80 PRO A N 1
ATOM 655 C CA . PRO A 1 80 ? 13.048 -20.671 -33.394 1.00 61.84 80 PRO A CA 1
ATOM 656 C C . PRO A 1 80 ? 11.918 -21.663 -33.693 1.00 61.84 80 PRO A C 1
ATOM 658 O O . PRO A 1 80 ? 10.775 -21.218 -33.852 1.00 61.84 80 PRO A O 1
ATOM 661 N N . PRO A 1 81 ? 12.215 -22.974 -33.733 1.00 80.12 81 PRO A N 1
ATOM 662 C CA . PRO A 1 81 ? 11.363 -23.990 -34.361 1.00 80.12 81 PRO A CA 1
ATOM 663 C C . PRO A 1 81 ? 10.016 -24.194 -33.659 1.00 80.12 81 PRO A C 1
ATOM 665 O O . PRO A 1 81 ? 9.142 -24.887 -34.168 1.00 80.12 81 PRO A O 1
ATOM 668 N N . PHE A 1 82 ? 9.840 -23.600 -32.478 1.00 88.88 82 PHE A N 1
ATOM 669 C CA . PHE A 1 82 ? 8.629 -23.723 -31.683 1.00 88.88 82 PHE A CA 1
ATOM 670 C C . PHE A 1 82 ? 7.804 -22.428 -31.684 1.00 88.88 82 PHE A C 1
ATOM 672 O O . PHE A 1 82 ? 8.389 -21.338 -31.626 1.00 88.88 82 PHE A O 1
ATOM 679 N N . PRO A 1 83 ? 6.461 -22.526 -31.664 1.00 93.75 83 PRO A N 1
ATOM 680 C CA . PRO A 1 83 ? 5.559 -21.402 -31.411 1.00 93.75 83 PRO A CA 1
ATOM 681 C C . PRO A 1 83 ? 5.847 -20.669 -30.090 1.00 93.75 83 PRO A C 1
ATOM 683 O O . PRO A 1 83 ? 6.467 -21.216 -29.172 1.00 93.75 83 PRO A O 1
ATOM 686 N N . THR A 1 84 ? 5.385 -19.420 -29.977 1.00 94.69 84 THR A N 1
ATOM 687 C CA . THR A 1 84 ? 5.581 -18.568 -28.787 1.00 94.69 84 THR A CA 1
ATOM 688 C C . THR A 1 84 ? 5.054 -19.223 -27.510 1.00 94.69 84 THR A C 1
ATOM 690 O O . THR A 1 84 ? 5.718 -19.173 -26.478 1.00 94.69 84 THR A O 1
ATOM 693 N N . GLU A 1 85 ? 3.922 -19.914 -27.582 1.00 95.56 85 GLU A N 1
ATOM 694 C CA . GLU A 1 85 ? 3.249 -20.559 -26.452 1.00 95.56 85 GLU A CA 1
ATOM 695 C C . GLU A 1 85 ? 4.112 -21.663 -25.823 1.00 95.56 85 GLU A C 1
ATOM 697 O O . GLU A 1 85 ? 4.115 -21.838 -24.600 1.00 95.56 85 GLU A O 1
ATOM 702 N N . ILE A 1 86 ? 4.891 -22.379 -26.644 1.00 95.38 86 ILE A N 1
ATOM 703 C CA . ILE A 1 86 ? 5.833 -23.405 -26.177 1.00 95.38 86 ILE A CA 1
ATOM 704 C C . ILE A 1 86 ? 6.960 -22.749 -25.387 1.00 95.38 86 ILE A C 1
ATOM 706 O O . ILE A 1 86 ? 7.272 -23.173 -24.276 1.00 95.38 86 ILE A O 1
ATOM 710 N N . TRP A 1 87 ? 7.543 -21.676 -25.925 1.00 95.44 87 TRP A N 1
ATOM 711 C CA . TRP A 1 87 ? 8.597 -20.927 -25.245 1.00 95.44 87 TRP A CA 1
ATOM 712 C C . TRP A 1 87 ? 8.105 -20.295 -23.949 1.00 95.44 87 TRP A C 1
ATOM 714 O O . TRP A 1 87 ? 8.809 -20.351 -22.945 1.00 95.44 87 TRP A O 1
ATOM 724 N N . GLU A 1 88 ? 6.888 -19.753 -23.929 1.00 96.50 88 GLU A N 1
ATOM 725 C CA . GLU A 1 88 ? 6.277 -19.256 -22.700 1.00 96.50 88 GLU A CA 1
ATOM 726 C C . GLU A 1 88 ? 6.139 -20.356 -21.649 1.00 96.50 88 GLU A C 1
ATOM 728 O O . GLU A 1 88 ? 6.449 -20.128 -20.477 1.00 96.50 88 GLU A O 1
ATOM 733 N N . HIS A 1 89 ? 5.699 -21.551 -22.055 1.00 95.75 89 HIS A N 1
ATOM 734 C CA . HIS A 1 89 ? 5.594 -22.701 -21.165 1.00 95.75 89 HIS A CA 1
ATOM 735 C C . HIS A 1 89 ? 6.967 -23.129 -20.632 1.00 95.75 89 HIS A C 1
ATOM 737 O O . HIS A 1 89 ? 7.115 -23.344 -19.428 1.00 95.75 89 HIS A O 1
ATOM 743 N N . ILE A 1 90 ? 7.986 -23.188 -21.493 1.00 95.31 90 ILE A N 1
ATOM 744 C CA . ILE A 1 90 ? 9.368 -23.487 -21.098 1.00 95.31 90 ILE A CA 1
ATOM 745 C C . ILE A 1 90 ? 9.853 -22.442 -20.084 1.00 95.31 90 ILE A C 1
ATOM 747 O O . ILE A 1 90 ? 10.169 -22.778 -18.945 1.00 95.31 90 ILE A O 1
ATOM 751 N N . PHE A 1 91 ? 9.822 -21.159 -20.448 1.00 96.19 91 PHE A N 1
ATOM 752 C CA . PHE A 1 91 ? 10.293 -20.043 -19.623 1.00 96.19 91 PHE A CA 1
ATOM 753 C C . PHE A 1 91 ? 9.560 -19.914 -18.285 1.00 96.19 91 PHE A C 1
ATOM 755 O O . PHE A 1 91 ? 10.160 -19.502 -17.287 1.00 96.19 91 PHE A O 1
ATOM 762 N N . ARG A 1 92 ? 8.280 -20.295 -18.224 1.00 96.19 92 ARG A N 1
ATOM 763 C CA . ARG A 1 92 ? 7.492 -20.286 -16.984 1.00 96.19 92 ARG A CA 1
ATOM 764 C C . ARG A 1 92 ? 8.061 -21.242 -15.941 1.00 96.19 92 ARG A C 1
ATOM 766 O O . ARG A 1 92 ? 8.011 -20.926 -14.756 1.00 96.19 92 ARG A O 1
ATOM 773 N N . ASN A 1 93 ? 8.640 -22.353 -16.385 1.00 95.75 93 ASN A N 1
ATOM 774 C CA . ASN A 1 93 ? 9.247 -23.365 -15.525 1.00 95.75 93 ASN A CA 1
ATOM 775 C C . ASN A 1 93 ? 10.731 -23.092 -15.221 1.00 95.75 93 ASN A C 1
ATOM 777 O O . ASN A 1 93 ? 11.338 -23.795 -14.415 1.00 95.75 93 ASN A O 1
ATOM 781 N N . CYS A 1 94 ? 11.324 -22.055 -15.815 1.00 94.81 94 CYS A N 1
ATOM 782 C CA . CYS A 1 94 ? 12.724 -21.710 -15.590 1.00 94.81 94 CYS A CA 1
ATOM 783 C C . CYS A 1 94 ? 12.912 -20.886 -14.303 1.00 94.81 94 CYS A C 1
ATOM 785 O O . CYS A 1 94 ? 12.073 -20.027 -13.990 1.00 94.81 94 CYS A O 1
ATOM 787 N N . PRO A 1 95 ? 14.019 -21.074 -13.561 1.00 94.75 95 PRO A N 1
ATOM 788 C CA . PRO A 1 95 ? 14.411 -20.181 -12.474 1.00 94.75 95 PRO A CA 1
ATOM 789 C C . PRO A 1 95 ? 14.573 -18.727 -12.946 1.00 94.75 95 PRO A C 1
ATOM 791 O O . PRO A 1 95 ? 14.931 -18.459 -14.093 1.00 94.75 95 PRO A O 1
ATOM 794 N N . LEU A 1 96 ? 14.340 -17.764 -12.049 1.00 92.75 96 LEU A N 1
ATOM 795 C CA . LEU A 1 96 ? 14.416 -16.336 -12.382 1.00 92.75 96 LEU A CA 1
ATOM 796 C C . LEU A 1 96 ? 15.793 -15.889 -12.933 1.00 92.75 96 LEU A C 1
ATOM 798 O O . LEU A 1 96 ? 15.800 -15.080 -13.863 1.00 92.75 96 LEU A O 1
ATOM 802 N N . PRO A 1 97 ? 16.948 -16.379 -12.428 1.00 93.00 97 PRO A N 1
ATOM 803 C CA . PRO A 1 97 ? 18.253 -16.046 -13.007 1.00 93.00 97 PRO A CA 1
ATOM 804 C C . PRO A 1 97 ? 18.382 -16.461 -14.477 1.00 93.00 97 PRO A C 1
ATOM 806 O O . PRO A 1 97 ? 18.836 -15.663 -15.295 1.00 93.00 97 PRO A O 1
ATOM 809 N N . ASP A 1 98 ? 17.911 -17.658 -14.826 1.00 93.75 98 ASP A N 1
ATOM 810 C CA . ASP A 1 98 ? 17.952 -18.166 -16.200 1.00 93.75 98 ASP A CA 1
ATOM 811 C C . ASP A 1 98 ? 17.010 -17.364 -17.100 1.00 93.75 98 ASP A C 1
ATOM 813 O O . ASP A 1 98 ? 17.392 -16.951 -18.192 1.00 93.75 98 ASP A O 1
ATOM 817 N N . LEU A 1 99 ? 15.819 -17.019 -16.600 1.00 94.06 99 LEU A N 1
ATOM 818 C CA . LEU A 1 99 ? 14.868 -16.174 -17.322 1.00 94.06 99 LEU A CA 1
ATOM 819 C C . LEU A 1 99 ? 15.444 -14.782 -17.643 1.00 94.06 99 LEU A C 1
ATOM 821 O O . LEU A 1 99 ? 15.198 -14.244 -18.722 1.00 94.06 99 LEU A O 1
ATOM 825 N N . LYS A 1 100 ? 16.245 -14.201 -16.736 1.00 91.31 100 LYS A N 1
ATOM 826 C CA . LYS A 1 100 ? 16.973 -12.949 -17.009 1.00 91.31 100 LYS A CA 1
ATOM 827 C C . LYS A 1 100 ? 17.980 -13.128 -18.140 1.00 91.31 100 LYS A C 1
ATOM 829 O O . LYS A 1 100 ? 18.078 -12.248 -18.988 1.00 91.31 100 LYS A O 1
ATOM 834 N N . ARG A 1 101 ? 18.704 -14.249 -18.161 1.00 92.00 101 ARG A N 1
ATOM 835 C CA . ARG A 1 101 ? 19.684 -14.548 -19.211 1.00 92.00 101 ARG A CA 1
ATOM 836 C C . ARG A 1 101 ? 19.015 -14.811 -20.557 1.00 92.00 101 ARG A C 1
ATOM 838 O O . ARG A 1 101 ? 19.491 -14.297 -21.558 1.00 92.00 101 ARG A O 1
ATOM 845 N N . PHE A 1 102 ? 17.878 -15.507 -20.590 1.00 92.25 102 PHE A N 1
ATOM 846 C CA . PHE A 1 102 ? 17.131 -15.763 -21.828 1.00 92.25 102 PHE A CA 1
ATOM 847 C C . PHE A 1 102 ? 16.706 -14.488 -22.553 1.00 92.25 102 PHE A C 1
ATOM 849 O O . PHE A 1 102 ? 16.755 -14.432 -23.779 1.00 92.25 102 PHE A O 1
ATOM 856 N N . ARG A 1 103 ? 16.391 -13.418 -21.819 1.00 92.25 103 ARG A N 1
ATOM 857 C CA . ARG A 1 103 ? 16.116 -12.104 -22.422 1.00 92.25 103 ARG A CA 1
ATOM 858 C C . ARG A 1 103 ? 17.301 -11.509 -23.179 1.00 92.25 103 ARG A C 1
ATOM 860 O O . ARG A 1 103 ? 17.100 -10.635 -24.010 1.00 92.25 103 ARG A O 1
ATOM 867 N N . LEU A 1 104 ? 18.518 -11.941 -22.866 1.00 90.25 104 LEU A N 1
ATOM 868 C CA . LEU A 1 104 ? 19.744 -11.447 -23.484 1.00 90.25 104 LEU A CA 1
ATOM 869 C C . LEU A 1 104 ? 20.185 -12.303 -24.678 1.00 90.25 104 LEU A C 1
ATOM 871 O O . LEU A 1 104 ? 21.133 -11.926 -25.354 1.00 90.25 104 LEU A O 1
ATOM 875 N N . VAL A 1 105 ? 19.521 -13.436 -24.940 1.00 92.00 105 VAL A N 1
ATOM 876 C CA . VAL A 1 105 ? 19.909 -14.360 -26.017 1.00 92.00 105 VAL A CA 1
ATOM 877 C C . VAL A 1 105 ? 19.551 -13.794 -27.390 1.00 92.00 105 VAL A C 1
ATOM 879 O O . VAL A 1 105 ? 20.407 -13.726 -28.264 1.00 92.00 105 VAL A O 1
ATOM 882 N N . CYS A 1 106 ? 18.298 -13.379 -27.601 1.00 91.06 106 CYS A N 1
ATOM 883 C CA . CYS A 1 106 ? 17.859 -12.775 -28.862 1.00 91.06 106 CYS A CA 1
ATOM 884 C C . CYS A 1 106 ? 16.614 -11.888 -28.681 1.00 91.06 106 CYS A C 1
ATOM 886 O O . CYS A 1 106 ? 15.908 -11.969 -27.669 1.00 91.06 106 CYS A O 1
ATOM 888 N N . HIS A 1 107 ? 16.301 -11.065 -29.691 1.00 90.69 107 HIS A N 1
ATOM 889 C CA . HIS A 1 107 ? 15.141 -10.164 -29.664 1.00 90.69 107 HIS A CA 1
ATOM 890 C C . HIS A 1 107 ? 13.809 -10.900 -29.478 1.00 90.69 107 HIS A C 1
ATOM 892 O O . HIS A 1 107 ? 12.967 -10.432 -28.712 1.00 90.69 107 HIS A O 1
ATOM 898 N N . ARG A 1 108 ? 13.629 -12.066 -30.118 1.00 92.31 108 ARG A N 1
ATOM 899 C CA . ARG A 1 108 ? 12.400 -12.865 -29.992 1.00 92.31 108 ARG A CA 1
ATOM 900 C C . ARG A 1 108 ? 12.209 -13.379 -28.567 1.00 92.31 108 ARG A C 1
ATOM 902 O O . ARG A 1 108 ? 11.123 -13.244 -28.022 1.00 92.31 108 ARG A O 1
ATOM 909 N N . TRP A 1 109 ? 13.251 -13.908 -27.927 1.00 94.00 109 TRP A N 1
ATOM 910 C CA . TRP A 1 109 ? 13.153 -14.379 -26.540 1.00 94.00 109 TRP A CA 1
ATOM 911 C C . TRP A 1 109 ? 12.884 -13.237 -25.571 1.00 94.00 109 TRP A C 1
ATOM 913 O O . TRP A 1 109 ? 12.040 -13.377 -24.688 1.00 94.00 109 TRP A O 1
ATOM 923 N N . ASN A 1 110 ? 13.528 -12.083 -25.770 1.00 93.31 110 ASN A N 1
ATOM 924 C CA . ASN A 1 110 ? 13.182 -10.889 -25.010 1.00 93.31 110 ASN A CA 1
ATOM 925 C C . ASN A 1 110 ? 11.702 -10.530 -25.198 1.00 93.31 110 ASN A C 1
ATOM 927 O O . ASN A 1 110 ? 11.014 -10.370 -24.199 1.00 93.31 110 ASN A O 1
ATOM 931 N N . ALA A 1 111 ? 11.200 -10.490 -26.438 1.00 93.81 111 ALA A N 1
ATOM 932 C CA . ALA A 1 111 ? 9.805 -10.172 -26.741 1.00 93.81 111 ALA A CA 1
ATOM 933 C C . ALA A 1 111 ? 8.810 -11.159 -26.108 1.00 93.81 111 ALA A C 1
ATOM 935 O O . ALA A 1 111 ? 7.796 -10.727 -25.573 1.00 93.81 111 ALA A O 1
ATOM 936 N N . ILE A 1 112 ? 9.112 -12.461 -26.096 1.00 95.12 112 ILE A N 1
ATOM 937 C CA . ILE A 1 112 ? 8.284 -13.480 -25.426 1.00 95.12 112 ILE A CA 1
ATOM 938 C C . ILE A 1 112 ? 8.248 -13.218 -23.916 1.00 95.12 112 ILE A C 1
ATOM 940 O O . ILE A 1 112 ? 7.184 -13.162 -23.299 1.00 95.12 112 ILE A O 1
ATOM 944 N N . VAL A 1 113 ? 9.417 -13.004 -23.310 1.00 94.56 113 VAL A N 1
ATOM 945 C CA . VAL A 1 113 ? 9.524 -12.775 -21.867 1.00 94.56 113 VAL A CA 1
ATOM 946 C C . VAL A 1 113 ? 8.864 -11.458 -21.447 1.00 94.56 113 VAL A C 1
ATOM 948 O O . VAL A 1 113 ? 8.209 -11.421 -20.407 1.00 94.56 113 VAL A O 1
ATOM 951 N N . THR A 1 114 ? 9.008 -10.383 -22.229 1.00 92.06 114 THR A N 1
ATOM 952 C CA . THR A 1 114 ? 8.406 -9.073 -21.930 1.00 92.06 114 THR A CA 1
ATOM 953 C C . THR A 1 114 ? 6.942 -8.973 -22.359 1.00 92.06 114 THR A C 1
ATOM 955 O O . THR A 1 114 ? 6.209 -8.170 -21.791 1.00 92.06 114 THR A O 1
ATOM 958 N N . GLY A 1 115 ? 6.502 -9.783 -23.323 1.00 93.69 115 GLY A N 1
ATOM 959 C CA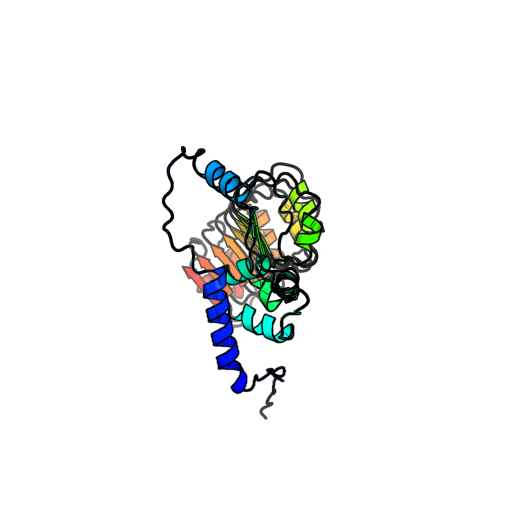 . GLY A 1 115 ? 5.129 -9.826 -23.827 1.00 93.69 115 GLY A CA 1
ATOM 960 C C . GLY A 1 115 ? 4.185 -10.685 -22.985 1.00 93.69 115 GLY A C 1
ATOM 961 O O . GLY A 1 115 ? 3.006 -10.359 -22.887 1.00 93.69 115 GLY A O 1
ATOM 962 N N . CYS A 1 116 ? 4.686 -11.728 -22.313 1.00 95.06 116 CYS A N 1
ATOM 963 C CA . CYS A 1 116 ? 3.862 -12.651 -21.526 1.00 95.06 116 CYS A CA 1
ATOM 964 C C . CYS A 1 116 ? 3.710 -12.212 -20.051 1.00 95.06 116 CYS A C 1
ATOM 966 O O . CYS A 1 116 ? 4.680 -12.298 -19.285 1.00 95.06 116 CYS A O 1
ATOM 968 N N . PRO A 1 117 ? 2.498 -11.842 -19.570 1.00 93.62 117 PRO A N 1
ATOM 969 C CA . PRO A 1 117 ? 2.267 -11.455 -18.172 1.00 93.62 117 PRO A CA 1
ATOM 970 C C . PRO A 1 117 ? 2.654 -12.505 -17.141 1.00 93.62 117 PRO A C 1
ATOM 972 O O . PRO A 1 117 ? 3.099 -12.153 -16.051 1.00 93.62 117 PRO A O 1
ATOM 975 N N . ALA A 1 118 ? 2.524 -13.792 -17.464 1.00 94.44 118 ALA A N 1
ATOM 976 C CA . ALA A 1 118 ? 2.924 -14.861 -16.553 1.00 94.44 118 ALA A CA 1
ATOM 977 C C . ALA A 1 118 ? 4.446 -14.901 -16.319 1.00 94.44 118 ALA A C 1
ATOM 979 O O . ALA A 1 118 ? 4.887 -15.364 -15.268 1.00 94.44 118 ALA A O 1
ATOM 980 N N . LEU A 1 119 ? 5.243 -14.414 -17.277 1.00 95.19 119 LEU A N 1
ATOM 981 C CA . LEU A 1 119 ? 6.698 -14.361 -17.172 1.00 95.19 119 LEU A CA 1
ATOM 982 C C . LEU A 1 119 ? 7.154 -13.063 -16.521 1.00 95.19 119 LEU A C 1
ATOM 984 O O . LEU A 1 119 ? 7.850 -13.106 -15.506 1.00 95.19 119 LEU A O 1
ATOM 988 N N . TRP A 1 120 ? 6.742 -11.907 -17.051 1.00 92.06 120 TRP A N 1
ATOM 989 C CA . TRP A 1 120 ? 7.311 -10.647 -16.580 1.00 92.06 120 TRP A CA 1
ATOM 990 C C . TRP A 1 120 ? 6.858 -10.244 -15.174 1.00 92.06 120 TRP A C 1
ATOM 992 O O . TRP A 1 120 ? 7.602 -9.571 -14.461 1.0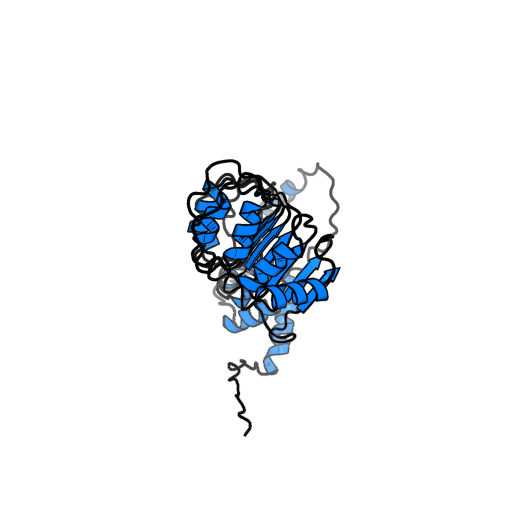0 92.06 120 TRP A O 1
ATOM 1002 N N . ARG A 1 121 ? 5.700 -10.732 -14.702 1.00 93.38 121 ARG A N 1
ATOM 1003 C CA . ARG A 1 121 ? 5.258 -10.545 -13.304 1.00 93.38 121 ARG A CA 1
ATOM 1004 C C . ARG A 1 121 ? 6.199 -11.176 -12.274 1.00 93.38 121 ARG A C 1
ATOM 1006 O O . ARG A 1 121 ? 6.082 -10.852 -11.098 1.00 93.38 121 ARG A O 1
ATOM 1013 N N . ARG A 1 122 ? 7.108 -12.061 -12.702 1.00 93.56 122 ARG A N 1
ATOM 1014 C CA . ARG A 1 122 ? 8.145 -12.668 -11.854 1.00 93.56 122 ARG A CA 1
ATOM 1015 C C . ARG A 1 122 ? 9.362 -11.758 -11.663 1.00 93.56 122 ARG A C 1
ATOM 1017 O O . ARG A 1 122 ? 10.216 -12.064 -10.835 1.00 93.56 122 ARG A O 1
ATOM 1024 N N . PHE A 1 123 ? 9.491 -10.684 -12.445 1.00 92.44 123 PHE A N 1
ATOM 1025 C CA . PHE A 1 123 ? 10.569 -9.718 -12.270 1.00 92.44 123 PHE A CA 1
ATOM 1026 C C . PHE A 1 123 ? 10.193 -8.650 -11.249 1.00 92.44 123 PHE A C 1
ATOM 1028 O O . PHE A 1 123 ? 9.084 -8.116 -11.240 1.00 92.44 123 PHE A O 1
ATOM 1035 N N . HIS A 1 124 ? 11.198 -8.291 -10.458 1.00 93.19 124 HIS A N 1
ATOM 1036 C CA . HIS A 1 124 ? 11.181 -7.180 -9.521 1.00 93.19 124 HIS A CA 1
ATOM 1037 C C . HIS A 1 124 ? 12.413 -6.329 -9.818 1.00 93.19 124 HIS A C 1
ATOM 1039 O O . HIS A 1 124 ? 13.513 -6.875 -9.979 1.00 93.19 124 HIS A O 1
ATOM 1045 N N . VAL A 1 125 ? 12.234 -5.015 -9.927 1.00 93.50 125 VAL A N 1
ATOM 1046 C CA . VAL A 1 125 ? 13.355 -4.081 -10.096 1.00 93.50 125 VAL A CA 1
ATOM 1047 C C . VAL A 1 125 ? 13.633 -3.417 -8.758 1.00 93.50 125 VAL A C 1
ATOM 1049 O O . VAL A 1 125 ? 12.712 -2.941 -8.104 1.00 93.50 125 VAL A O 1
ATOM 1052 N N . ARG A 1 126 ? 14.906 -3.402 -8.360 1.00 93.44 126 ARG A N 1
ATOM 1053 C CA . ARG A 1 126 ? 15.394 -2.718 -7.162 1.00 93.44 126 ARG A CA 1
ATOM 1054 C C . ARG A 1 126 ? 16.455 -1.715 -7.593 1.00 93.44 126 ARG A C 1
ATOM 1056 O O . ARG A 1 126 ? 17.417 -2.103 -8.259 1.00 93.44 126 ARG A O 1
ATOM 1063 N N . PHE A 1 127 ? 16.246 -0.454 -7.253 1.00 91.88 127 PHE A N 1
ATOM 1064 C CA . PHE A 1 127 ? 17.157 0.648 -7.523 1.00 91.88 127 PHE A CA 1
ATOM 1065 C C . PHE A 1 127 ? 17.966 0.938 -6.260 1.00 91.88 127 PHE A C 1
ATOM 1067 O O . PHE A 1 127 ? 17.397 1.021 -5.178 1.00 91.88 127 PHE A O 1
ATOM 1074 N N . TRP A 1 128 ? 19.287 1.043 -6.391 1.00 89.94 128 TRP A N 1
ATOM 1075 C CA . TRP A 1 128 ? 20.219 1.132 -5.261 1.00 89.94 128 TRP A CA 1
ATOM 1076 C C . TRP A 1 128 ? 21.015 2.441 -5.337 1.00 89.94 128 TRP A C 1
ATOM 1078 O O . TRP A 1 128 ? 21.221 2.949 -6.436 1.00 89.94 128 TRP A O 1
ATOM 1088 N N . PRO A 1 129 ? 21.592 2.959 -4.238 1.00 82.31 129 PRO A N 1
ATOM 1089 C CA . PRO A 1 129 ? 22.267 4.267 -4.235 1.00 82.31 129 PRO A CA 1
ATOM 1090 C C . PRO A 1 129 ? 23.422 4.385 -5.239 1.00 82.31 129 PRO A C 1
ATOM 1092 O O . PRO A 1 129 ? 23.777 5.469 -5.688 1.00 82.31 129 PRO A O 1
ATOM 1095 N N . ARG A 1 130 ? 24.027 3.253 -5.620 1.00 74.25 130 ARG A N 1
ATOM 1096 C CA . ARG A 1 130 ? 25.166 3.212 -6.546 1.00 74.25 130 ARG A CA 1
ATOM 1097 C C . ARG A 1 130 ? 24.776 3.315 -8.024 1.00 74.25 130 ARG A C 1
ATOM 1099 O O . ARG A 1 130 ? 25.671 3.449 -8.859 1.00 74.25 130 ARG A O 1
ATOM 1106 N N . THR A 1 131 ? 23.489 3.282 -8.383 1.00 68.00 131 THR A N 1
ATOM 1107 C CA . THR A 1 131 ? 23.058 3.531 -9.768 1.00 68.00 131 THR A CA 1
ATOM 1108 C C . THR A 1 131 ? 23.075 5.032 -10.061 1.00 68.00 131 THR A C 1
ATOM 1110 O O . THR A 1 131 ? 22.035 5.677 -10.075 1.00 68.00 131 THR A O 1
ATOM 1113 N N . LYS A 1 132 ? 24.276 5.586 -10.302 1.00 58.94 132 LYS A N 1
ATOM 1114 C CA . LYS A 1 132 ? 24.548 7.025 -10.539 1.00 58.94 132 LYS A CA 1
ATOM 1115 C C . LYS A 1 132 ? 23.776 7.663 -11.704 1.00 58.94 132 LYS A C 1
ATOM 1117 O O . LYS A 1 132 ? 23.764 8.878 -11.834 1.00 58.94 132 LYS A O 1
ATOM 1122 N N . ALA A 1 133 ? 23.128 6.863 -12.539 1.00 58.12 133 ALA A N 1
ATOM 1123 C CA . ALA A 1 133 ? 22.098 7.321 -13.449 1.00 58.12 133 ALA A CA 1
ATOM 1124 C C . ALA A 1 133 ? 21.010 6.251 -13.451 1.00 58.12 133 ALA A C 1
ATOM 1126 O O . ALA A 1 133 ? 21.228 5.139 -13.940 1.00 58.12 133 ALA A O 1
ATOM 1127 N N . LEU A 1 134 ? 19.838 6.572 -12.902 1.00 61.41 134 LEU A N 1
ATOM 1128 C CA . LEU A 1 134 ? 18.620 5.790 -13.090 1.00 61.41 134 LEU A CA 1
ATOM 1129 C C . LEU A 1 134 ? 18.191 5.921 -14.557 1.00 61.41 134 LEU A C 1
ATOM 1131 O O . LEU A 1 134 ? 17.147 6.472 -14.828 1.00 61.41 134 LEU A O 1
ATOM 1135 N N . SER A 1 135 ? 19.004 5.512 -15.528 1.00 67.19 135 SER A N 1
ATOM 1136 C CA . SER A 1 135 ? 18.609 5.445 -16.937 1.00 67.19 135 SER A CA 1
ATOM 1137 C C . SER A 1 135 ? 18.978 4.071 -17.471 1.00 67.19 135 SER A C 1
ATOM 1139 O O . SER A 1 135 ? 19.993 3.903 -18.153 1.00 67.19 135 SER A O 1
ATOM 1141 N N . PRO A 1 136 ? 18.220 3.026 -17.105 1.00 71.62 136 PRO A N 1
ATOM 1142 C CA . PRO A 1 136 ? 18.515 1.701 -17.599 1.00 71.62 136 PRO A CA 1
ATOM 1143 C C . PRO A 1 136 ? 17.893 1.635 -18.988 1.00 71.62 136 PRO A C 1
ATOM 1145 O O . PRO A 1 136 ? 16.674 1.562 -19.128 1.00 71.62 136 PRO A O 1
ATOM 1148 N N . ALA A 1 137 ? 18.743 1.679 -20.015 1.00 65.56 137 ALA A N 1
ATOM 1149 C CA . ALA A 1 137 ? 18.334 1.723 -21.418 1.00 65.56 137 ALA A CA 1
ATOM 1150 C C . ALA A 1 137 ? 17.335 0.612 -21.815 1.00 65.56 137 ALA A C 1
ATOM 1152 O O . ALA A 1 137 ? 16.653 0.750 -22.825 1.00 65.56 137 ALA A O 1
ATOM 1153 N N . VAL A 1 138 ? 17.208 -0.472 -21.028 1.00 74.19 138 VAL A N 1
ATOM 1154 C CA . VAL A 1 138 ? 16.259 -1.569 -21.280 1.00 74.19 138 VAL A CA 1
ATOM 1155 C C . VAL A 1 138 ? 15.751 -2.219 -19.975 1.00 74.19 138 VAL A C 1
ATOM 1157 O O . VAL A 1 138 ? 16.081 -3.368 -19.660 1.00 74.19 138 VAL A O 1
ATOM 1160 N N . LEU A 1 139 ? 14.929 -1.520 -19.183 1.00 87.25 139 LEU A N 1
ATOM 1161 C CA . LEU A 1 139 ? 14.184 -2.202 -18.113 1.00 87.25 139 LEU A CA 1
ATOM 1162 C C . LEU A 1 139 ? 13.089 -3.106 -18.706 1.00 87.25 139 LEU A C 1
ATOM 1164 O O . LEU A 1 139 ? 12.364 -2.669 -19.600 1.00 87.25 139 LEU A O 1
ATOM 1168 N N . PRO A 1 140 ? 12.926 -4.354 -18.222 1.00 87.06 140 PRO A N 1
ATOM 1169 C CA . PRO A 1 140 ? 11.714 -5.109 -18.521 1.00 87.06 140 PRO A CA 1
ATOM 1170 C C . PRO A 1 140 ? 10.483 -4.392 -17.953 1.00 87.06 140 PRO A C 1
ATOM 1172 O O . PRO A 1 140 ? 10.599 -3.735 -16.914 1.00 87.06 140 PRO A O 1
ATOM 1175 N N . PRO A 1 141 ? 9.294 -4.598 -18.544 1.00 90.12 141 PRO A N 1
ATOM 1176 C CA . PRO A 1 141 ? 8.057 -4.329 -17.829 1.00 90.12 141 PRO A CA 1
ATOM 1177 C C . PRO A 1 141 ? 8.040 -5.178 -16.557 1.00 90.12 141 PRO A C 1
ATOM 1179 O O . PRO A 1 141 ? 8.344 -6.373 -16.593 1.00 90.12 141 PRO A O 1
ATOM 1182 N N . VAL A 1 142 ? 7.706 -4.567 -15.427 1.00 94.38 142 VAL A N 1
ATOM 1183 C CA . VAL A 1 142 ? 7.603 -5.268 -14.146 1.00 94.38 142 VAL A CA 1
ATOM 1184 C C . VAL A 1 142 ? 6.338 -4.865 -13.424 1.00 94.38 142 VAL A C 1
ATOM 1186 O O . VAL A 1 142 ? 5.779 -3.796 -13.648 1.00 94.38 142 VAL A O 1
ATOM 1189 N N . LYS A 1 143 ? 5.898 -5.743 -12.526 1.00 95.19 143 LYS A N 1
ATOM 1190 C CA . LYS A 1 143 ? 4.757 -5.473 -11.654 1.00 95.19 143 LYS A CA 1
ATOM 1191 C C . LYS A 1 143 ? 5.161 -4.657 -10.427 1.00 95.19 143 LYS A C 1
ATOM 1193 O O . LYS A 1 143 ? 4.318 -3.966 -9.859 1.00 95.19 143 LYS A O 1
ATOM 1198 N N . GLN A 1 144 ? 6.416 -4.790 -9.998 1.00 96.88 144 GLN A N 1
ATOM 1199 C CA . GLN A 1 144 ? 6.911 -4.229 -8.748 1.00 96.88 144 GLN A CA 1
ATOM 1200 C C . GLN A 1 144 ? 8.269 -3.550 -8.947 1.00 96.88 144 GLN A C 1
ATOM 1202 O O . GLN A 1 144 ? 9.188 -4.145 -9.522 1.00 96.88 144 GLN A O 1
ATOM 1207 N N . ALA A 1 145 ? 8.392 -2.337 -8.415 1.00 96.25 145 ALA A N 1
ATOM 1208 C CA . ALA A 1 145 ? 9.642 -1.592 -8.334 1.00 96.25 145 ALA A CA 1
ATOM 1209 C C . ALA A 1 145 ? 9.910 -1.158 -6.887 1.00 96.25 145 ALA A C 1
ATOM 1211 O O . ALA A 1 145 ? 8.984 -0.727 -6.203 1.00 96.25 145 ALA A O 1
ATOM 1212 N N . ASN A 1 146 ? 11.162 -1.270 -6.441 1.00 96.75 146 ASN A N 1
ATOM 1213 C CA . ASN A 1 146 ? 11.630 -0.783 -5.145 1.00 96.75 146 ASN A CA 1
ATOM 1214 C C . ASN A 1 146 ? 12.776 0.212 -5.327 1.00 96.75 146 ASN A C 1
ATOM 1216 O O . ASN A 1 146 ? 13.735 -0.094 -6.038 1.00 96.75 146 ASN A O 1
ATOM 1220 N N . PHE A 1 147 ? 12.696 1.363 -4.678 1.00 95.44 147 PHE A N 1
ATOM 1221 C CA . PHE A 1 147 ? 13.755 2.363 -4.632 1.00 95.44 147 PHE A CA 1
ATOM 1222 C C . PHE A 1 147 ? 14.394 2.362 -3.252 1.00 95.44 147 PHE A C 1
ATOM 1224 O O . PHE A 1 147 ? 13.715 2.583 -2.263 1.00 95.44 147 PHE A O 1
ATOM 1231 N N . GLU A 1 148 ? 15.699 2.136 -3.196 1.00 94.06 148 GLU A N 1
ATOM 1232 C CA . GLU A 1 148 ? 16.487 2.165 -1.956 1.00 94.06 148 GLU A CA 1
ATOM 1233 C C . GLU A 1 148 ? 17.581 3.215 -2.038 1.00 94.06 148 GLU A C 1
ATOM 1235 O O . GLU A 1 148 ? 18.725 3.020 -1.629 1.00 94.06 148 GLU A O 1
ATOM 1240 N N . CYS A 1 149 ? 17.253 4.292 -2.730 1.00 90.31 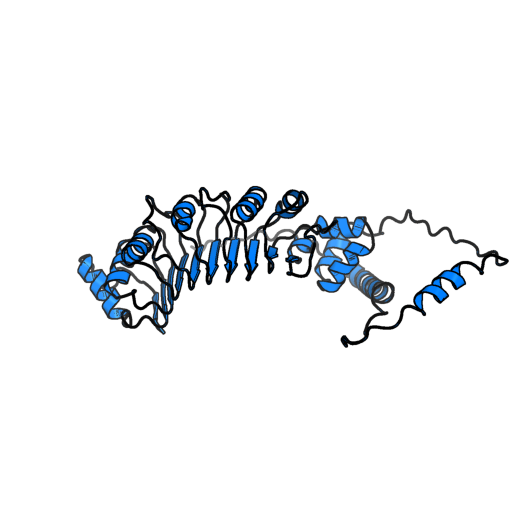149 CYS A N 1
ATOM 1241 C CA . CYS A 1 149 ? 18.134 5.387 -3.043 1.00 90.31 149 CYS A CA 1
ATOM 1242 C C . CYS A 1 149 ? 17.335 6.677 -3.033 1.00 90.31 149 CYS A C 1
ATOM 1244 O O . CYS A 1 149 ? 16.108 6.659 -3.145 1.00 90.31 149 CYS A O 1
ATOM 1246 N N . ASN A 1 150 ? 18.059 7.788 -2.994 1.00 93.12 150 ASN A N 1
ATOM 1247 C CA . ASN A 1 150 ? 17.447 9.094 -3.118 1.00 93.12 150 ASN A CA 1
ATOM 1248 C C . ASN A 1 150 ? 16.804 9.245 -4.504 1.00 93.12 150 ASN A C 1
ATOM 1250 O O . ASN A 1 150 ? 17.364 8.814 -5.519 1.00 93.12 150 ASN A O 1
ATOM 1254 N N . VAL A 1 151 ? 15.612 9.834 -4.539 1.00 91.69 151 VAL A N 1
ATOM 1255 C CA . VAL A 1 151 ? 14.837 10.081 -5.756 1.00 91.69 151 VAL A CA 1
ATOM 1256 C C . VAL A 1 151 ? 14.526 11.567 -5.835 1.00 91.69 151 VAL A C 1
ATOM 1258 O O . VAL A 1 151 ? 13.491 12.033 -5.370 1.00 91.69 151 VAL A O 1
ATOM 1261 N N . GLU A 1 152 ? 15.442 12.312 -6.443 1.00 91.19 152 GLU A N 1
ATOM 1262 C CA . GLU A 1 152 ? 15.299 13.757 -6.663 1.00 91.19 152 GLU A CA 1
ATOM 1263 C C . GLU A 1 152 ? 14.501 14.069 -7.933 1.00 91.19 152 GLU A C 1
ATOM 1265 O O . GLU A 1 152 ? 13.753 15.038 -7.991 1.00 91.19 152 GLU A O 1
ATOM 1270 N N . ALA A 1 153 ? 14.648 13.233 -8.963 1.00 89.75 153 ALA A N 1
ATOM 1271 C CA . ALA A 1 153 ? 13.928 13.346 -10.221 1.00 89.75 153 ALA A CA 1
ATOM 1272 C C . ALA A 1 153 ? 13.871 11.989 -10.931 1.00 89.75 153 ALA A C 1
ATOM 1274 O O . ALA A 1 153 ? 14.742 11.132 -10.756 1.00 89.75 153 ALA A O 1
ATOM 1275 N N . VAL A 1 154 ? 12.878 11.820 -11.803 1.00 85.12 154 VAL A N 1
ATOM 1276 C CA . VAL A 1 154 ? 12.852 10.729 -12.782 1.00 85.12 154 VAL A CA 1
ATOM 1277 C C . VAL A 1 154 ? 13.008 11.280 -14.189 1.00 85.12 154 VAL A C 1
ATOM 1279 O O . VAL A 1 154 ? 12.453 12.321 -14.531 1.00 85.12 154 VAL A O 1
ATOM 1282 N N . SER A 1 155 ? 13.784 10.583 -15.015 1.00 86.56 155 SER A N 1
ATOM 1283 C CA . SER A 1 155 ? 14.010 10.964 -16.409 1.00 86.56 155 SER A CA 1
ATOM 1284 C C . SER A 1 155 ? 12.995 10.306 -17.354 1.00 86.56 155 SER A C 1
ATOM 1286 O O . SER A 1 155 ? 12.065 9.611 -16.940 1.00 86.56 155 SER A O 1
ATOM 1288 N N . SER A 1 156 ? 13.145 10.546 -18.657 1.00 90.81 156 SER A N 1
ATOM 1289 C CA . SER A 1 156 ? 12.155 10.228 -19.699 1.00 90.81 156 SER A CA 1
ATOM 1290 C C . SER A 1 156 ? 11.828 8.738 -19.894 1.00 90.81 156 SER A C 1
ATOM 1292 O O . SER A 1 156 ? 10.875 8.413 -20.602 1.00 90.81 156 SER A O 1
ATOM 1294 N N . TRP A 1 157 ? 12.568 7.812 -19.277 1.00 90.19 157 TRP A N 1
ATOM 1295 C CA . TRP A 1 157 ? 12.267 6.374 -19.327 1.00 90.19 157 TRP A CA 1
ATOM 1296 C C . TRP A 1 157 ? 11.110 5.977 -18.403 1.00 90.19 157 TRP A C 1
ATOM 1298 O O . TRP A 1 157 ? 10.453 4.966 -18.666 1.00 90.19 157 TRP A O 1
ATOM 1308 N N . TRP A 1 158 ? 10.851 6.749 -17.338 1.00 93.38 158 TRP A N 1
ATOM 1309 C CA . TRP A 1 158 ? 9.899 6.366 -16.296 1.00 93.38 158 TRP A CA 1
ATOM 1310 C C . TRP A 1 158 ? 8.494 6.072 -16.838 1.00 93.38 158 TRP A C 1
ATOM 1312 O O . TRP A 1 158 ? 7.984 4.995 -16.534 1.00 93.38 158 TRP A O 1
ATOM 1322 N N . PRO A 1 159 ? 7.883 6.911 -17.701 1.00 93.56 159 PRO A N 1
ATOM 1323 C CA . PRO A 1 159 ? 6.533 6.646 -18.197 1.00 93.56 159 PRO A CA 1
ATOM 1324 C C . PRO A 1 159 ? 6.380 5.296 -18.904 1.00 93.56 159 PRO A C 1
ATOM 1326 O O . PRO A 1 159 ? 5.372 4.616 -18.737 1.00 93.56 159 PRO A O 1
ATOM 1329 N N . ARG A 1 160 ? 7.400 4.872 -19.662 1.00 91.31 160 ARG A N 1
ATOM 1330 C CA . ARG A 1 160 ? 7.388 3.576 -20.362 1.00 91.31 160 ARG A CA 1
ATOM 1331 C C . ARG A 1 160 ? 7.513 2.403 -19.395 1.00 91.31 160 ARG A C 1
ATOM 1333 O O . ARG A 1 160 ? 6.920 1.355 -19.621 1.00 91.31 160 ARG A O 1
ATOM 1340 N N . PHE A 1 161 ? 8.295 2.574 -18.335 1.00 92.44 161 PHE A N 1
ATOM 1341 C CA . PHE A 1 161 ? 8.482 1.557 -17.306 1.00 92.44 161 PHE A CA 1
ATOM 1342 C C . PHE A 1 161 ? 7.258 1.427 -16.386 1.00 92.44 161 PHE A C 1
ATOM 1344 O O . PHE A 1 161 ? 6.875 0.320 -16.008 1.00 92.44 161 PHE A O 1
ATOM 1351 N N . ALA A 1 162 ? 6.632 2.554 -16.057 1.00 94.38 162 ALA A N 1
ATOM 1352 C CA . ALA A 1 162 ? 5.577 2.658 -15.062 1.00 94.38 162 ALA A CA 1
ATOM 1353 C C . ALA A 1 162 ? 4.209 2.120 -15.509 1.00 94.38 162 ALA A C 1
ATOM 1355 O O . ALA A 1 162 ? 3.398 1.752 -14.658 1.00 94.38 162 ALA A O 1
ATOM 1356 N N . ASP A 1 163 ? 3.967 1.996 -16.820 1.00 92.94 163 ASP A N 1
ATOM 1357 C CA . ASP A 1 163 ? 2.674 1.584 -17.389 1.00 92.94 163 ASP A CA 1
ATOM 1358 C C . ASP A 1 163 ? 2.133 0.270 -16.793 1.00 92.94 163 ASP A C 1
ATOM 1360 O O . ASP A 1 163 ? 0.932 0.121 -16.565 1.00 92.94 163 ASP A O 1
ATOM 1364 N N . LYS A 1 164 ? 3.014 -0.692 -16.491 1.00 93.88 164 LYS A N 1
ATOM 1365 C CA . LYS A 1 164 ? 2.634 -2.012 -15.953 1.00 93.88 164 LYS A CA 1
ATOM 1366 C C . LYS A 1 164 ? 2.841 -2.164 -14.443 1.00 93.88 164 LYS A C 1
ATOM 1368 O O . LYS A 1 164 ? 2.568 -3.245 -13.913 1.00 93.88 164 LYS A O 1
ATOM 1373 N N . LEU A 1 165 ? 3.297 -1.118 -13.750 1.00 96.00 165 LEU A N 1
ATOM 1374 C CA . LEU A 1 165 ? 3.528 -1.180 -12.308 1.00 96.00 165 LEU A CA 1
ATOM 1375 C C . LEU A 1 165 ? 2.201 -1.292 -11.556 1.00 96.00 165 LEU A C 1
ATOM 1377 O O . LEU A 1 165 ? 1.310 -0.458 -11.694 1.00 96.00 165 LEU A O 1
ATOM 1381 N N . GLU A 1 166 ? 2.102 -2.311 -10.705 1.00 96.38 166 GLU A N 1
ATOM 1382 C CA . GLU A 1 166 ? 1.019 -2.441 -9.727 1.00 96.38 166 GLU A CA 1
ATOM 1383 C C . GLU A 1 166 ? 1.494 -2.118 -8.308 1.00 96.38 166 GLU A C 1
ATOM 1385 O O . GLU A 1 166 ? 0.671 -1.905 -7.416 1.00 96.38 166 GLU A O 1
ATOM 1390 N N . GLU A 1 167 ? 2.808 -2.114 -8.082 1.00 97.50 167 GLU A N 1
ATOM 1391 C CA . GLU A 1 167 ? 3.412 -1.825 -6.792 1.00 97.50 167 GLU A CA 1
ATOM 1392 C C . GLU A 1 167 ? 4.685 -1.009 -6.931 1.00 97.50 167 GLU A C 1
ATOM 1394 O O . GLU A 1 167 ? 5.583 -1.340 -7.708 1.00 97.50 167 GLU A O 1
ATOM 1399 N N . LEU A 1 168 ? 4.753 0.032 -6.116 1.00 97.25 168 LEU A N 1
ATOM 1400 C CA . LEU A 1 168 ? 5.908 0.890 -5.979 1.00 97.25 168 LEU A CA 1
ATOM 1401 C C . LEU A 1 168 ? 6.289 0.925 -4.502 1.00 97.25 168 LEU A C 1
ATOM 1403 O O . LEU A 1 168 ? 5.424 1.065 -3.634 1.00 97.25 168 LEU A O 1
ATOM 1407 N N . ALA A 1 169 ? 7.569 0.740 -4.225 1.00 97.56 169 ALA A N 1
ATOM 1408 C CA . ALA A 1 169 ? 8.121 0.787 -2.889 1.00 97.56 169 ALA A CA 1
ATOM 1409 C C . ALA A 1 169 ? 9.316 1.745 -2.839 1.00 97.56 169 ALA A C 1
ATOM 1411 O O . ALA A 1 169 ? 10.048 1.875 -3.823 1.00 97.56 169 ALA A O 1
ATOM 1412 N N . PHE A 1 170 ? 9.472 2.409 -1.701 1.00 96.38 170 PHE A N 1
ATOM 1413 C CA . PHE A 1 170 ? 10.627 3.226 -1.357 1.00 96.38 170 PHE A CA 1
ATOM 1414 C C . PHE A 1 170 ? 11.101 2.794 0.032 1.00 96.38 170 PHE A C 1
ATOM 1416 O O . PHE A 1 170 ? 10.351 2.938 0.998 1.00 96.38 170 PHE A O 1
ATOM 1423 N N . ASP A 1 171 ? 12.311 2.257 0.130 1.00 95.31 171 ASP A N 1
ATOM 1424 C CA . ASP A 1 171 ? 12.899 1.762 1.371 1.00 95.31 171 ASP A CA 1
ATOM 1425 C C . ASP A 1 171 ? 14.190 2.528 1.669 1.00 95.31 171 ASP A C 1
ATOM 1427 O O . ASP A 1 171 ? 15.239 2.251 1.095 1.00 95.31 171 ASP A O 1
ATOM 1431 N N . ALA A 1 172 ? 14.097 3.447 2.625 1.00 88.25 172 ALA A N 1
ATOM 1432 C CA . ALA A 1 172 ? 15.127 4.369 3.074 1.00 88.25 172 ALA A CA 1
ATOM 1433 C C . ALA A 1 172 ? 15.614 5.353 1.998 1.00 88.25 172 ALA A C 1
ATOM 1435 O O . ALA A 1 172 ? 15.951 4.989 0.872 1.00 88.25 172 ALA A O 1
ATOM 1436 N N . GLY A 1 173 ? 15.700 6.624 2.385 1.00 89.75 173 GLY A N 1
ATOM 1437 C CA . GLY A 1 173 ? 16.301 7.674 1.570 1.00 89.75 173 GLY A CA 1
ATOM 1438 C C . GLY A 1 173 ? 15.414 8.895 1.394 1.00 89.75 173 GLY A C 1
ATOM 1439 O O . GLY A 1 173 ? 14.292 8.972 1.900 1.00 89.75 173 GLY A O 1
ATOM 1440 N N . ASP A 1 174 ? 15.967 9.841 0.655 1.00 92.50 174 ASP A N 1
ATOM 1441 C CA . ASP A 1 174 ? 15.367 11.139 0.406 1.00 92.50 174 ASP A CA 1
ATOM 1442 C C . ASP A 1 174 ? 14.553 11.101 -0.887 1.00 92.50 174 ASP A C 1
ATOM 1444 O O . ASP A 1 174 ? 15.074 10.773 -1.954 1.00 92.50 174 ASP A O 1
ATOM 1448 N N . VAL A 1 175 ? 13.268 11.424 -0.815 1.00 93.00 175 VAL A N 1
ATOM 1449 C CA . VAL A 1 175 ? 12.374 11.421 -1.975 1.00 93.00 175 VAL A CA 1
ATOM 1450 C C . VAL A 1 175 ? 11.799 12.814 -2.156 1.00 93.00 175 VAL A C 1
ATOM 1452 O O . VAL A 1 175 ? 11.116 13.337 -1.281 1.00 93.00 175 VAL A O 1
ATOM 1455 N N . SER A 1 176 ? 12.020 13.406 -3.324 1.00 92.81 176 SER A N 1
ATOM 1456 C CA . SER A 1 176 ? 11.318 14.626 -3.704 1.00 92.81 176 SER A CA 1
ATOM 1457 C C . SER A 1 176 ? 9.820 14.331 -3.861 1.00 92.81 176 SER A C 1
ATOM 1459 O O . SER A 1 176 ? 9.441 13.396 -4.574 1.00 92.81 176 SER A O 1
ATOM 1461 N N . ILE A 1 177 ? 8.945 15.132 -3.239 1.00 90.19 177 ILE A N 1
ATOM 1462 C CA . ILE A 1 177 ? 7.488 15.040 -3.443 1.00 90.19 177 ILE A CA 1
ATOM 1463 C C . ILE A 1 177 ? 7.166 15.309 -4.913 1.00 90.19 177 ILE A C 1
ATOM 1465 O O . ILE A 1 177 ? 6.344 14.605 -5.507 1.00 90.19 177 ILE A O 1
ATOM 1469 N N . THR A 1 178 ? 7.855 16.276 -5.525 1.00 90.62 178 THR A N 1
ATOM 1470 C CA . THR A 1 178 ? 7.723 16.587 -6.953 1.00 90.62 178 THR A CA 1
ATOM 1471 C C . THR A 1 178 ? 8.042 15.361 -7.812 1.00 90.62 178 THR A C 1
ATOM 1473 O O . THR A 1 178 ? 7.260 15.005 -8.700 1.00 90.62 178 THR A O 1
ATOM 1476 N N . ALA A 1 179 ? 9.146 14.666 -7.521 1.00 92.25 179 ALA A N 1
ATOM 1477 C CA . ALA A 1 179 ? 9.520 13.441 -8.220 1.00 92.25 179 ALA A CA 1
ATOM 1478 C C . ALA A 1 179 ? 8.518 12.308 -7.977 1.00 92.25 179 ALA A C 1
ATOM 1480 O O . ALA A 1 179 ? 8.076 11.681 -8.940 1.00 92.25 179 ALA A O 1
ATOM 1481 N N . LEU A 1 180 ? 8.103 12.078 -6.726 1.00 93.00 180 LEU A N 1
ATOM 1482 C CA . LEU A 1 180 ? 7.107 11.065 -6.378 1.00 93.00 180 LEU A CA 1
ATOM 1483 C C . LEU A 1 180 ? 5.805 11.288 -7.153 1.00 93.00 180 LEU A C 1
ATOM 1485 O O . LEU A 1 180 ? 5.282 10.360 -7.765 1.00 93.00 180 LEU A O 1
ATOM 1489 N N . PHE A 1 181 ? 5.278 12.509 -7.181 1.00 90.88 181 PHE A N 1
ATOM 1490 C CA . PHE A 1 181 ? 4.037 12.803 -7.899 1.00 90.88 181 PHE A CA 1
ATOM 1491 C C . PHE A 1 181 ? 4.206 12.713 -9.413 1.00 90.88 181 PHE A C 1
ATOM 1493 O O . PHE A 1 181 ? 3.337 12.151 -10.088 1.00 90.88 181 PHE A O 1
ATOM 1500 N N . GLY A 1 182 ? 5.339 13.184 -9.942 1.00 91.38 182 GLY A N 1
ATOM 1501 C CA . GLY A 1 182 ? 5.716 12.970 -11.336 1.00 91.38 182 GLY A CA 1
ATOM 1502 C C . GLY A 1 182 ? 5.738 11.484 -11.691 1.00 91.38 182 GLY A C 1
ATOM 1503 O O . GLY A 1 182 ? 5.220 11.088 -12.734 1.00 91.38 182 GLY A O 1
ATOM 1504 N N . MET A 1 183 ? 6.239 10.641 -10.787 1.00 93.56 183 MET A N 1
ATOM 1505 C CA . MET A 1 183 ? 6.248 9.196 -10.965 1.00 93.56 183 MET A CA 1
ATOM 1506 C C . MET A 1 183 ? 4.839 8.603 -10.950 1.00 93.56 183 MET A C 1
ATOM 1508 O O . MET A 1 183 ? 4.455 7.903 -11.890 1.00 93.56 183 MET A O 1
ATOM 1512 N N . LEU A 1 184 ? 4.063 8.894 -9.903 1.00 92.81 184 LEU A N 1
ATOM 1513 C CA . LEU A 1 184 ? 2.726 8.338 -9.686 1.00 92.81 184 LEU A CA 1
ATOM 1514 C C . LEU A 1 184 ? 1.750 8.690 -10.818 1.00 92.81 184 LEU A C 1
ATOM 1516 O O . LEU A 1 184 ? 0.909 7.861 -11.165 1.00 92.81 184 LEU A O 1
ATOM 1520 N N . LYS A 1 185 ? 1.898 9.865 -11.448 1.00 92.19 185 LYS A N 1
ATOM 1521 C CA . LYS A 1 185 ? 1.101 10.286 -12.615 1.00 92.19 185 LYS A CA 1
ATOM 1522 C C . LYS A 1 185 ? 1.194 9.309 -13.795 1.00 92.19 185 LYS A C 1
ATOM 1524 O O . LYS A 1 185 ? 0.263 9.217 -14.590 1.00 92.19 185 LYS A O 1
ATOM 1529 N N . HIS A 1 186 ? 2.300 8.578 -13.912 1.00 93.81 186 HIS A N 1
ATOM 1530 C CA . HIS A 1 186 ? 2.537 7.622 -14.993 1.00 93.81 186 HIS A CA 1
ATOM 1531 C C . HIS A 1 186 ? 2.304 6.161 -14.591 1.00 93.81 186 HIS A C 1
ATOM 1533 O O . HIS A 1 186 ? 2.636 5.264 -15.363 1.00 93.81 186 HIS A O 1
ATOM 1539 N N . CYS A 1 187 ? 1.715 5.906 -13.419 1.00 94.94 187 CYS A N 1
ATOM 1540 C CA . CYS A 1 187 ? 1.413 4.559 -12.938 1.00 94.94 187 CYS A CA 1
ATOM 1541 C C . CYS A 1 187 ? -0.109 4.291 -12.957 1.00 94.94 187 CYS A C 1
ATOM 1543 O O . CYS A 1 187 ? -0.723 4.193 -11.891 1.00 94.94 187 CYS A O 1
ATOM 1545 N N . PRO A 1 188 ? -0.750 4.148 -14.135 1.00 93.81 188 PRO A N 1
ATOM 1546 C CA . PRO A 1 188 ? -2.209 4.016 -14.239 1.00 93.81 188 PRO A CA 1
ATOM 1547 C C . PRO A 1 188 ? -2.757 2.735 -13.596 1.00 93.81 188 PRO A C 1
ATOM 1549 O O . PRO A 1 188 ? -3.949 2.641 -13.331 1.00 93.81 188 PRO A O 1
ATOM 1552 N N . ASN A 1 189 ? -1.898 1.742 -13.353 1.00 94.50 189 ASN A N 1
ATOM 1553 C CA . ASN A 1 189 ? -2.260 0.447 -12.782 1.00 94.50 189 ASN A CA 1
ATOM 1554 C C . ASN A 1 189 ? -1.809 0.282 -11.321 1.00 94.50 189 ASN A C 1
ATOM 1556 O O . ASN A 1 189 ? -1.905 -0.824 -10.775 1.00 94.50 189 ASN A O 1
ATOM 1560 N N . LEU A 1 190 ? -1.311 1.347 -10.679 1.00 95.62 190 LEU A N 1
ATOM 1561 C CA . LEU A 1 190 ? -0.741 1.257 -9.339 1.00 95.62 190 LEU A CA 1
ATOM 1562 C C . LEU A 1 190 ? -1.815 0.926 -8.305 1.00 95.62 190 LEU A C 1
ATOM 1564 O O . LEU A 1 190 ? -2.784 1.661 -8.137 1.00 95.62 190 LEU A O 1
ATOM 1568 N N . LYS A 1 191 ? -1.616 -0.171 -7.576 1.00 95.81 191 LYS A N 1
ATOM 1569 C CA . LYS A 1 191 ? -2.542 -0.650 -6.541 1.00 95.81 191 LYS A CA 1
ATOM 1570 C C . LYS A 1 191 ? -1.961 -0.543 -5.144 1.00 95.81 191 LYS A C 1
ATOM 1572 O O . LYS A 1 191 ? -2.735 -0.428 -4.194 1.00 95.81 191 LYS A O 1
ATOM 1577 N N . ARG A 1 192 ? -0.634 -0.622 -5.018 1.00 97.06 192 ARG A N 1
ATOM 1578 C CA . ARG A 1 192 ? 0.079 -0.657 -3.740 1.00 97.06 192 ARG A CA 1
ATOM 1579 C C . ARG A 1 192 ? 1.229 0.342 -3.748 1.00 97.06 192 ARG A C 1
ATOM 1581 O O . ARG A 1 192 ? 2.087 0.278 -4.626 1.00 97.06 192 ARG A O 1
ATOM 1588 N N . LEU A 1 193 ? 1.266 1.219 -2.753 1.00 95.94 193 LEU A N 1
ATOM 1589 C CA . LEU A 1 193 ? 2.411 2.083 -2.487 1.00 95.94 193 LEU A CA 1
ATOM 1590 C C . LEU A 1 193 ? 2.932 1.794 -1.083 1.00 95.94 193 LEU A C 1
ATOM 1592 O O . LEU A 1 193 ? 2.166 1.787 -0.115 1.00 95.94 193 LEU A O 1
ATOM 1596 N N . ARG A 1 194 ? 4.235 1.533 -0.982 1.00 97.19 194 ARG A N 1
ATOM 1597 C CA . ARG A 1 194 ? 4.922 1.287 0.287 1.00 97.19 194 ARG A CA 1
ATOM 1598 C C . ARG A 1 194 ? 6.062 2.282 0.448 1.00 97.19 194 ARG A C 1
ATOM 1600 O O . ARG A 1 194 ? 6.839 2.465 -0.477 1.00 97.19 194 ARG A O 1
ATOM 1607 N N . MET A 1 195 ? 6.157 2.929 1.598 1.00 96.00 195 MET A N 1
ATOM 1608 C CA . MET A 1 195 ? 7.264 3.830 1.912 1.00 96.00 195 MET A CA 1
ATOM 1609 C C . MET A 1 195 ? 7.751 3.519 3.320 1.00 96.00 195 MET A C 1
ATOM 1611 O O . MET A 1 195 ? 6.940 3.464 4.245 1.00 96.00 195 MET A O 1
ATOM 1615 N N . SER A 1 196 ? 9.046 3.266 3.472 1.00 96.19 196 SER A N 1
ATOM 1616 C CA . SER A 1 196 ? 9.669 2.876 4.732 1.00 96.19 196 SER A CA 1
ATOM 1617 C C . SER A 1 196 ? 10.929 3.696 4.976 1.00 96.19 196 SER A C 1
ATOM 1619 O O . SER A 1 196 ? 11.872 3.577 4.210 1.00 96.19 196 SER A O 1
ATOM 1621 N N . GLY A 1 197 ? 10.975 4.507 6.033 1.00 94.06 197 GLY A N 1
ATOM 1622 C CA . GLY A 1 197 ? 12.146 5.330 6.366 1.00 94.06 197 GLY A CA 1
ATOM 1623 C C . GLY A 1 197 ? 12.462 6.402 5.318 1.00 94.06 197 GLY A C 1
ATOM 1624 O O . GLY A 1 197 ? 13.632 6.681 5.064 1.00 94.06 197 GLY A O 1
ATOM 1625 N N . VAL A 1 198 ? 11.428 6.939 4.669 1.00 91.94 198 VAL A N 1
ATOM 1626 C CA . VAL A 1 198 ? 11.553 7.958 3.621 1.00 91.94 198 VAL A CA 1
ATOM 1627 C C . VAL A 1 198 ? 11.443 9.352 4.225 1.00 91.94 198 VAL A C 1
ATOM 1629 O O . VAL A 1 198 ? 10.518 9.616 4.998 1.00 91.94 198 VAL A O 1
ATOM 1632 N N . TRP A 1 199 ? 12.342 10.240 3.808 1.00 91.25 199 TRP A N 1
ATOM 1633 C CA . TRP A 1 199 ? 12.314 11.665 4.123 1.00 91.25 199 TRP A CA 1
ATOM 1634 C C . TRP A 1 199 ? 11.950 12.457 2.871 1.00 91.25 199 TRP A C 1
ATOM 1636 O O . TRP A 1 199 ? 12.510 12.229 1.801 1.00 91.25 199 TRP A O 1
ATOM 1646 N N . PHE A 1 200 ? 10.995 13.376 2.987 1.00 90.50 200 PHE A N 1
ATOM 1647 C CA . PHE A 1 200 ? 10.608 14.231 1.869 1.00 90.50 200 PHE A CA 1
ATOM 1648 C C . PHE A 1 200 ? 11.453 15.504 1.853 1.00 90.50 200 PHE A C 1
ATOM 1650 O O . PHE A 1 200 ? 11.544 16.189 2.870 1.00 90.50 200 PHE A O 1
ATOM 1657 N N . THR A 1 201 ? 12.083 15.812 0.717 1.00 90.62 201 THR A N 1
ATOM 1658 C CA . THR A 1 201 ? 13.049 16.927 0.612 1.00 90.62 201 THR A CA 1
ATOM 1659 C C . THR A 1 201 ? 12.462 18.232 0.101 1.00 90.62 201 THR A C 1
ATOM 1661 O O . THR A 1 201 ? 13.059 19.286 0.298 1.00 90.62 201 THR A O 1
ATOM 1664 N N . ASP A 1 202 ? 11.338 18.182 -0.607 1.00 86.88 202 ASP A N 1
ATOM 1665 C CA . ASP A 1 202 ? 10.718 19.351 -1.222 1.00 86.88 202 ASP A CA 1
ATOM 1666 C C . ASP A 1 202 ? 9.195 19.229 -1.259 1.00 86.88 202 ASP A C 1
ATOM 1668 O O . ASP A 1 202 ? 8.638 18.148 -1.090 1.00 86.88 202 ASP A O 1
ATOM 1672 N N . GLY A 1 203 ? 8.542 20.355 -1.546 1.00 76.00 203 GLY A N 1
ATOM 1673 C CA . GLY A 1 203 ? 7.128 20.414 -1.887 1.00 76.00 203 GLY A CA 1
ATOM 1674 C C . GLY A 1 203 ? 6.165 20.266 -0.712 1.00 76.00 203 GLY A C 1
ATOM 1675 O O . GLY A 1 203 ? 6.527 20.072 0.443 1.00 76.00 203 GLY A O 1
ATOM 1676 N N . GLU A 1 204 ? 4.889 20.368 -1.056 1.00 74.38 204 GLU A N 1
ATOM 1677 C CA . GLU A 1 204 ? 3.767 20.072 -0.177 1.00 74.38 204 GLU A CA 1
ATOM 1678 C C . GLU A 1 204 ? 2.959 18.962 -0.842 1.00 74.38 204 GLU A C 1
ATOM 1680 O O . GLU A 1 204 ? 2.781 18.946 -2.068 1.00 74.38 204 GLU A O 1
ATOM 1685 N N . PHE A 1 205 ? 2.402 18.052 -0.048 1.00 74.31 205 PHE A N 1
ATOM 1686 C CA . PHE A 1 205 ? 1.318 17.223 -0.551 1.00 74.31 205 PHE A CA 1
ATOM 1687 C C . PHE A 1 205 ? 0.184 18.181 -0.939 1.00 74.31 205 PHE A C 1
ATOM 1689 O O . PHE A 1 205 ? -0.239 18.970 -0.106 1.00 74.31 205 PHE A O 1
ATOM 1696 N N . ARG A 1 206 ? -0.239 18.193 -2.210 1.00 72.00 206 ARG A N 1
ATOM 1697 C CA . ARG A 1 206 ? -1.344 19.046 -2.713 1.00 72.00 206 ARG A CA 1
ATOM 1698 C C . ARG A 1 206 ? -2.475 18.256 -3.351 1.00 72.00 206 ARG A C 1
ATOM 1700 O O . ARG A 1 206 ? -3.613 18.706 -3.388 1.00 72.00 206 ARG A O 1
ATOM 1707 N N . SER A 1 207 ? -2.167 17.088 -3.902 1.00 71.81 207 SER A N 1
ATOM 1708 C CA . SER A 1 207 ? -3.155 16.137 -4.403 1.00 71.81 207 SER A CA 1
ATOM 1709 C C . SER A 1 207 ? -2.491 14.780 -4.568 1.00 71.81 207 SER A C 1
ATOM 1711 O O . SER A 1 207 ? -1.304 14.707 -4.881 1.00 71.81 207 SER A O 1
ATOM 1713 N N . TRP A 1 208 ? -3.245 13.706 -4.350 1.00 73.31 208 TRP A N 1
ATOM 1714 C CA . TRP A 1 208 ? -2.748 12.357 -4.576 1.00 73.31 208 TRP A CA 1
ATOM 1715 C C . TRP A 1 208 ? -3.131 11.890 -5.989 1.00 73.31 208 TRP A C 1
ATOM 1717 O O . TRP A 1 208 ? -4.316 11.687 -6.251 1.00 73.31 208 TRP A O 1
ATOM 1727 N N . PRO A 1 209 ? -2.179 11.706 -6.923 1.00 70.62 209 PRO A N 1
ATOM 1728 C CA . PRO A 1 209 ? -2.501 11.544 -8.344 1.00 70.62 209 PRO A CA 1
ATOM 1729 C C . PRO A 1 209 ? -2.891 10.111 -8.753 1.00 70.62 209 PRO A C 1
ATOM 1731 O O . PRO A 1 209 ? -3.009 9.835 -9.944 1.00 70.62 209 PRO A O 1
ATOM 1734 N N . SER A 1 210 ? -3.070 9.180 -7.808 1.00 73.56 210 SER A N 1
ATOM 1735 C CA . SER A 1 210 ? -3.339 7.768 -8.119 1.00 73.56 210 SER A CA 1
ATOM 1736 C C . SER A 1 210 ? -4.776 7.367 -7.762 1.00 73.56 210 SER A C 1
ATOM 1738 O O . SER A 1 210 ? -5.036 6.968 -6.624 1.00 73.56 210 SER A O 1
ATOM 1740 N N . PRO A 1 211 ? -5.722 7.418 -8.721 1.00 76.56 211 PRO A N 1
ATOM 1741 C CA . PRO A 1 211 ? -7.110 7.031 -8.472 1.00 76.56 211 PRO A CA 1
ATOM 1742 C C . PRO A 1 211 ? -7.273 5.523 -8.234 1.00 76.56 211 PRO A C 1
ATOM 1744 O O . PRO A 1 211 ? -8.293 5.093 -7.707 1.00 76.56 211 PRO A O 1
ATOM 1747 N N . THR A 1 212 ? -6.290 4.701 -8.609 1.00 90.19 212 THR A N 1
ATOM 1748 C CA . THR A 1 212 ? -6.346 3.233 -8.525 1.00 90.19 212 THR A CA 1
ATOM 1749 C C . THR A 1 212 ? -5.760 2.657 -7.240 1.00 90.19 212 THR A C 1
ATOM 1751 O O . THR A 1 212 ? -5.811 1.441 -7.046 1.00 90.19 212 THR A O 1
ATOM 1754 N N . LEU A 1 213 ? -5.179 3.491 -6.373 1.00 92.00 213 LEU A N 1
ATOM 1755 C CA . LEU A 1 213 ? -4.479 3.018 -5.187 1.00 92.00 213 LEU A CA 1
ATOM 1756 C C . LEU A 1 213 ? -5.452 2.328 -4.219 1.00 92.00 213 LEU A C 1
ATOM 1758 O O . LEU A 1 213 ? -6.404 2.936 -3.739 1.00 92.00 213 LEU A O 1
ATOM 1762 N N . THR A 1 214 ? -5.178 1.059 -3.913 1.00 94.88 214 THR A N 1
ATOM 1763 C CA . THR A 1 214 ? -5.993 0.229 -3.005 1.00 94.88 214 THR A CA 1
ATOM 1764 C C . THR A 1 214 ? -5.330 -0.037 -1.661 1.00 94.88 214 THR A C 1
ATOM 1766 O O . THR A 1 214 ? -5.998 -0.413 -0.697 1.00 94.88 214 THR A O 1
ATOM 1769 N N . GLU A 1 215 ? -4.014 0.142 -1.589 1.00 95.81 215 GLU A N 1
ATOM 1770 C CA . GLU A 1 215 ? -3.218 -0.103 -0.397 1.00 95.81 215 GLU A CA 1
ATOM 1771 C C . GLU A 1 215 ? -2.105 0.932 -0.280 1.00 95.81 215 GLU A C 1
ATOM 1773 O O . GLU A 1 215 ? -1.295 1.102 -1.195 1.00 95.81 215 GLU A O 1
ATOM 1778 N N . LEU A 1 216 ? -2.044 1.566 0.885 1.00 94.25 216 LEU A N 1
ATOM 1779 C CA . LEU A 1 216 ? -0.972 2.466 1.268 1.00 94.25 216 LEU A CA 1
ATOM 1780 C C . LEU A 1 216 ? -0.357 1.990 2.580 1.00 94.25 216 LEU A C 1
ATOM 1782 O O . LEU A 1 216 ? -1.052 1.828 3.588 1.00 94.25 216 LEU A O 1
ATOM 1786 N N . LYS A 1 217 ? 0.958 1.775 2.569 1.00 95.69 217 LYS A N 1
ATOM 1787 C CA . LYS A 1 217 ? 1.728 1.432 3.766 1.00 95.69 217 LYS A CA 1
ATOM 1788 C C . LYS A 1 217 ? 2.851 2.431 3.961 1.00 95.69 217 LYS A C 1
ATOM 1790 O O . LYS A 1 217 ? 3.751 2.506 3.131 1.00 95.69 217 LYS A O 1
ATOM 1795 N N . LEU A 1 218 ? 2.807 3.144 5.074 1.00 94.31 218 LEU A N 1
ATOM 1796 C CA . LEU A 1 218 ? 3.835 4.085 5.488 1.00 94.31 218 LEU A CA 1
ATOM 1797 C C . LEU A 1 218 ? 4.474 3.575 6.777 1.00 94.31 218 LEU A C 1
ATOM 1799 O O . LEU A 1 218 ? 3.768 3.188 7.713 1.00 94.31 218 LEU A O 1
ATOM 1803 N N . MET A 1 219 ? 5.801 3.535 6.803 1.00 95.44 219 MET A N 1
ATOM 1804 C CA . MET A 1 219 ? 6.590 3.114 7.951 1.00 95.44 219 MET A CA 1
ATOM 1805 C C . MET A 1 219 ? 7.698 4.126 8.217 1.00 95.44 219 MET A C 1
ATOM 1807 O O . MET A 1 219 ? 8.506 4.362 7.330 1.00 95.44 219 MET A O 1
ATOM 1811 N N . CYS A 1 220 ? 7.780 4.706 9.413 1.00 93.50 220 CYS A N 1
ATOM 1812 C CA . CYS A 1 220 ? 8.820 5.694 9.733 1.00 93.50 220 CYS A CA 1
ATOM 1813 C C . CYS A 1 220 ? 8.855 6.857 8.719 1.00 93.50 220 CYS A C 1
ATOM 1815 O O . CYS A 1 220 ? 9.921 7.207 8.223 1.00 93.50 220 CYS A O 1
ATOM 1817 N N . VAL A 1 221 ? 7.684 7.392 8.353 1.00 87.31 221 VAL A N 1
ATOM 1818 C CA . VAL A 1 221 ? 7.545 8.494 7.383 1.00 87.31 221 VAL A CA 1
ATOM 1819 C C . VAL A 1 221 ? 6.859 9.679 8.057 1.00 87.31 221 VAL A C 1
ATOM 1821 O O . VAL A 1 221 ? 5.792 9.506 8.654 1.00 87.31 221 VAL A O 1
ATOM 1824 N N . ALA A 1 222 ? 7.440 10.870 7.913 1.00 85.00 222 ALA A N 1
ATOM 1825 C CA . ALA A 1 222 ? 6.802 12.136 8.261 1.00 85.00 222 ALA A CA 1
ATOM 1826 C C . ALA A 1 222 ? 5.991 12.634 7.056 1.00 85.00 222 ALA A C 1
ATOM 1828 O O . ALA A 1 222 ? 6.566 13.013 6.039 1.00 85.00 222 ALA A O 1
ATOM 1829 N N . ILE A 1 223 ? 4.657 12.586 7.136 1.00 79.88 223 ILE A N 1
ATOM 1830 C CA . ILE A 1 223 ? 3.793 12.976 6.005 1.00 79.88 223 ILE A CA 1
ATOM 1831 C C . ILE A 1 223 ? 3.262 14.408 6.077 1.00 79.88 223 ILE A C 1
ATOM 1833 O O . ILE A 1 223 ? 2.699 14.871 5.085 1.00 79.88 223 ILE A O 1
ATOM 1837 N N . GLY A 1 224 ? 3.418 15.106 7.209 1.00 80.06 224 GLY A N 1
ATOM 1838 C CA . GLY A 1 224 ? 2.793 16.418 7.427 1.00 80.06 224 GLY A CA 1
ATOM 1839 C C . GLY A 1 224 ? 1.303 16.391 7.058 1.00 80.06 224 GLY A C 1
ATOM 1840 O O . GLY A 1 224 ? 0.639 15.365 7.204 1.00 80.06 224 GLY A O 1
ATOM 1841 N N . ASP A 1 225 ? 0.782 17.450 6.441 1.00 76.50 225 ASP A N 1
ATOM 1842 C CA . ASP A 1 225 ? -0.617 17.493 5.975 1.00 76.50 225 ASP A CA 1
ATOM 1843 C C . ASP A 1 225 ? -0.965 16.484 4.849 1.00 76.50 225 ASP A C 1
ATOM 1845 O O . ASP A 1 225 ? -2.089 16.460 4.347 1.00 76.50 225 ASP A O 1
ATOM 1849 N N . GLY A 1 226 ? -0.047 15.582 4.476 1.00 76.12 226 GLY A N 1
ATOM 1850 C CA . GLY A 1 226 ? -0.243 14.479 3.532 1.00 76.12 226 GLY A CA 1
ATOM 1851 C C . GLY A 1 226 ? -1.491 13.627 3.790 1.00 76.12 226 GLY A C 1
ATOM 1852 O O . GL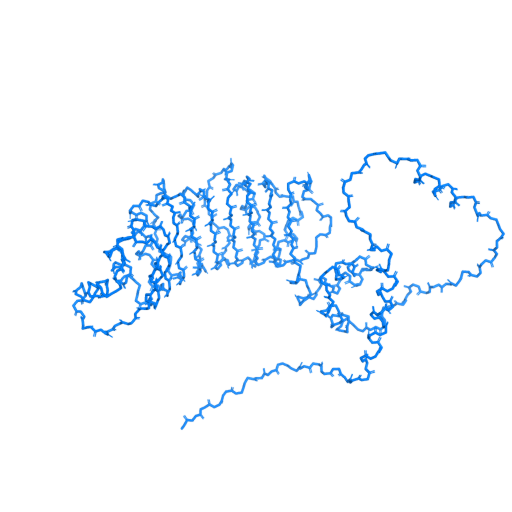Y A 1 226 ? -2.116 13.134 2.845 1.00 76.12 226 GLY A O 1
ATOM 1853 N N . ILE A 1 227 ? -1.910 13.496 5.054 1.00 79.50 227 ILE A N 1
ATOM 1854 C CA . ILE A 1 227 ? -3.103 12.730 5.441 1.00 79.50 227 ILE A CA 1
ATOM 1855 C C . ILE A 1 227 ? -4.397 13.286 4.812 1.00 79.50 227 ILE A C 1
ATOM 1857 O O . ILE A 1 227 ? -5.275 12.506 4.431 1.00 79.50 227 ILE A O 1
ATOM 1861 N N . GLN A 1 228 ? -4.495 14.607 4.607 1.00 78.69 228 GLN A N 1
ATOM 1862 C CA . GLN A 1 228 ? -5.653 15.271 3.988 1.00 78.69 228 GLN A CA 1
ATOM 1863 C C . GLN A 1 228 ? -5.901 14.781 2.552 1.00 78.69 228 GLN A C 1
ATOM 1865 O O . GLN A 1 228 ? -7.042 14.747 2.081 1.00 78.69 228 GLN A O 1
ATOM 1870 N N . TYR A 1 229 ? -4.852 14.336 1.863 1.00 76.56 229 TYR A N 1
ATOM 1871 C CA . TYR A 1 229 ? -4.925 13.894 0.471 1.00 76.56 229 TYR A CA 1
ATOM 1872 C C . TYR A 1 229 ? -5.258 12.414 0.330 1.00 76.56 229 TYR A C 1
ATOM 1874 O O . TYR A 1 229 ? -5.755 11.997 -0.717 1.00 76.56 229 TYR A O 1
ATOM 1882 N N . LEU A 1 230 ? -5.085 11.620 1.390 1.00 75.38 230 LEU A N 1
ATOM 1883 C CA . LEU A 1 230 ? -5.513 10.220 1.385 1.00 75.38 230 LEU A CA 1
ATOM 1884 C C . LEU A 1 230 ? -7.032 10.089 1.268 1.00 75.38 230 LEU A C 1
ATOM 1886 O O . LEU A 1 230 ? -7.517 9.136 0.666 1.00 75.38 230 LEU A O 1
ATOM 1890 N N . ILE A 1 231 ? -7.782 11.082 1.750 1.00 76.81 231 ILE A N 1
ATOM 1891 C CA . ILE A 1 231 ? -9.248 11.148 1.606 1.00 76.81 231 ILE A CA 1
ATOM 1892 C C . ILE A 1 231 ? -9.670 11.263 0.148 1.00 76.81 231 ILE A C 1
ATOM 1894 O O . ILE A 1 231 ? -10.741 10.800 -0.228 1.00 76.81 231 ILE A O 1
ATOM 1898 N N . SER A 1 232 ? -8.801 11.819 -0.692 1.00 77.25 232 SER A N 1
ATOM 1899 C CA . SER A 1 232 ? -9.034 11.911 -2.131 1.00 77.25 232 SER A CA 1
ATOM 1900 C C . SER A 1 232 ? -8.744 10.598 -2.867 1.00 77.25 232 SER A C 1
ATOM 1902 O O . SER A 1 232 ? -8.827 10.577 -4.089 1.00 77.25 232 SER A O 1
ATOM 1904 N N . SER A 1 233 ? -8.392 9.508 -2.170 1.00 83.81 233 SER A N 1
ATOM 1905 C CA . SER A 1 233 ? -8.160 8.189 -2.774 1.00 83.81 233 SER A CA 1
ATOM 1906 C C . SER A 1 233 ? -9.437 7.337 -2.708 1.00 83.81 233 SER A C 1
ATOM 1908 O O . SER A 1 233 ? -9.640 6.614 -1.728 1.00 83.81 233 SER A O 1
ATOM 1910 N N . PRO A 1 234 ? -10.303 7.362 -3.743 1.00 85.00 234 PRO A N 1
ATOM 1911 C CA . PRO A 1 234 ? -11.639 6.760 -3.685 1.00 85.00 234 PRO A CA 1
ATOM 1912 C C . PRO A 1 234 ? -11.627 5.231 -3.596 1.00 85.00 234 PRO A C 1
ATOM 1914 O O . PRO A 1 234 ? -12.657 4.634 -3.312 1.00 85.00 234 PRO A O 1
ATOM 1917 N N . ASN A 1 235 ? -10.483 4.593 -3.855 1.00 90.62 235 ASN A N 1
ATOM 1918 C CA . ASN A 1 235 ? -10.335 3.141 -3.882 1.00 90.62 235 ASN A CA 1
ATOM 1919 C C . ASN A 1 235 ? -9.442 2.603 -2.756 1.00 90.62 235 ASN A C 1
ATOM 1921 O O . ASN A 1 235 ? -9.128 1.414 -2.756 1.00 90.62 235 ASN A O 1
ATOM 1925 N N . LEU A 1 236 ? -9.022 3.441 -1.801 1.00 91.25 236 LEU A N 1
ATOM 1926 C CA . LEU A 1 236 ? -8.095 3.030 -0.749 1.00 91.25 236 LEU A CA 1
ATOM 1927 C C . LEU A 1 236 ? -8.791 2.113 0.267 1.00 91.25 236 LEU A C 1
ATOM 1929 O O . LEU A 1 236 ? -9.549 2.558 1.122 1.00 91.25 236 LEU A O 1
ATOM 1933 N N . VAL A 1 237 ? -8.509 0.812 0.184 1.00 94.50 237 VAL A N 1
ATOM 1934 C CA . VAL A 1 237 ? -9.125 -0.226 1.028 1.00 94.50 237 VAL A CA 1
ATOM 1935 C C . VAL A 1 237 ? -8.267 -0.551 2.252 1.00 94.50 237 VAL A C 1
ATOM 1937 O O . VAL A 1 237 ? -8.802 -0.874 3.316 1.00 94.50 237 VAL A O 1
ATOM 1940 N N . ASN A 1 238 ? -6.943 -0.469 2.103 1.00 95.50 238 ASN A N 1
ATOM 1941 C CA . ASN A 1 238 ? -5.968 -0.833 3.125 1.00 95.50 238 ASN A CA 1
ATOM 1942 C C . ASN A 1 238 ? -5.062 0.354 3.457 1.00 95.50 238 ASN A C 1
ATOM 1944 O O . ASN A 1 238 ? -4.338 0.842 2.589 1.00 95.50 238 ASN A O 1
ATOM 1948 N N . LEU A 1 239 ? -5.037 0.756 4.724 1.00 93.88 239 LEU A N 1
ATOM 1949 C CA . LEU A 1 239 ? -4.155 1.802 5.227 1.00 93.88 239 LEU A CA 1
ATOM 1950 C C . LEU A 1 239 ? -3.349 1.263 6.406 1.00 93.88 239 LEU A C 1
ATOM 1952 O O . LEU A 1 239 ? -3.908 0.764 7.384 1.00 93.88 239 LEU A O 1
ATOM 1956 N N . SER A 1 240 ? -2.027 1.369 6.313 1.00 95.38 240 SER A N 1
ATOM 1957 C CA . SER A 1 240 ? -1.110 1.035 7.399 1.00 95.38 240 SER A CA 1
ATOM 1958 C C . SER A 1 240 ? -0.180 2.206 7.665 1.00 95.38 240 SER A C 1
ATOM 1960 O O . SER A 1 240 ? 0.605 2.562 6.791 1.00 95.38 240 SER A O 1
ATOM 1962 N N . LEU A 1 241 ? -0.219 2.735 8.883 1.00 93.81 241 LEU A N 1
ATOM 1963 C CA . LEU A 1 241 ? 0.669 3.788 9.368 1.00 93.81 241 LEU A CA 1
ATOM 1964 C C . LEU A 1 241 ? 1.446 3.229 10.561 1.00 93.81 241 LEU A C 1
ATOM 1966 O O . LEU A 1 241 ? 0.860 2.874 11.583 1.00 93.81 241 LEU A O 1
ATOM 1970 N N . VAL A 1 242 ? 2.756 3.062 10.407 1.00 95.19 242 VAL A N 1
ATOM 1971 C CA . VAL A 1 242 ? 3.628 2.453 11.417 1.00 95.19 242 VAL A CA 1
ATOM 1972 C C . VAL A 1 242 ? 4.737 3.435 11.742 1.00 95.19 242 VAL A C 1
ATOM 1974 O O . VAL A 1 242 ? 5.531 3.744 10.865 1.00 95.19 242 VAL A O 1
ATOM 1977 N N . ASN A 1 243 ? 4.836 3.922 12.977 1.00 94.56 243 ASN A N 1
ATOM 1978 C CA . ASN A 1 243 ? 5.889 4.887 13.319 1.00 94.56 243 ASN A CA 1
ATOM 1979 C C . ASN A 1 243 ? 5.887 6.137 12.446 1.00 94.56 243 ASN A C 1
ATOM 1981 O O . ASN A 1 243 ? 6.931 6.690 12.130 1.00 94.56 243 ASN A O 1
ATOM 1985 N N . CYS A 1 244 ? 4.692 6.572 12.051 1.00 90.75 244 CYS A N 1
ATOM 1986 C CA . CYS A 1 244 ? 4.484 7.861 11.410 1.00 90.75 244 CYS A CA 1
ATOM 1987 C C . CYS A 1 244 ? 4.252 8.939 12.472 1.00 90.75 244 CYS A C 1
ATOM 1989 O O . CYS A 1 244 ? 3.613 8.681 13.497 1.00 90.75 244 CYS A O 1
ATOM 1991 N N . ASP A 1 245 ? 4.738 10.143 12.190 1.00 87.50 245 ASP A N 1
ATOM 1992 C CA . ASP A 1 245 ? 4.412 11.345 12.951 1.00 87.50 245 ASP A CA 1
ATOM 1993 C C . ASP A 1 245 ? 3.259 12.080 12.256 1.00 87.50 245 ASP A C 1
ATOM 1995 O O . ASP A 1 245 ? 3.380 12.521 11.111 1.00 87.50 245 ASP A O 1
ATOM 1999 N N . LEU A 1 246 ? 2.125 12.135 12.950 1.00 86.56 246 LEU A N 1
ATOM 2000 C CA . LEU A 1 246 ? 0.903 12.841 12.579 1.00 86.56 246 LEU A CA 1
ATOM 2001 C C . LEU A 1 246 ? 0.558 13.963 13.574 1.00 86.56 246 LEU A C 1
ATOM 2003 O O . LEU A 1 246 ? -0.546 14.502 13.519 1.00 86.56 246 LEU A O 1
ATOM 2007 N N . SER A 1 247 ? 1.446 14.290 14.516 1.00 85.00 247 SER A N 1
ATOM 2008 C CA . SER A 1 247 ? 1.151 15.222 15.612 1.00 85.00 247 SER A CA 1
ATOM 2009 C C . SER A 1 247 ? 0.909 16.654 15.130 1.00 85.00 247 SER A C 1
ATOM 2011 O O . SER A 1 247 ? 0.037 17.337 15.660 1.00 85.00 247 SER A O 1
ATOM 2013 N N . GLY A 1 248 ? 1.625 17.080 14.086 1.00 82.06 248 GLY A N 1
ATOM 2014 C CA . GLY A 1 248 ? 1.476 18.395 13.455 1.00 82.06 248 GLY A CA 1
ATOM 2015 C C . GLY A 1 248 ? 0.441 18.460 12.328 1.00 82.06 248 GLY A C 1
ATOM 2016 O O . GLY A 1 248 ? 0.340 19.486 11.666 1.00 82.06 248 GLY A O 1
ATOM 2017 N N . CYS A 1 249 ? -0.294 17.378 12.063 1.00 83.88 249 CYS A N 1
ATOM 2018 C CA . CYS A 1 249 ? -1.227 17.317 10.938 1.00 83.88 249 CYS A CA 1
ATOM 2019 C C . CYS A 1 249 ? -2.573 17.943 11.298 1.00 83.88 249 CYS A C 1
ATOM 2021 O O . CYS A 1 249 ? -3.177 17.603 12.319 1.00 83.88 249 CYS A O 1
ATOM 2023 N N . SER A 1 250 ? -3.100 18.782 10.410 1.00 86.44 250 SER A N 1
ATOM 2024 C CA . SER A 1 250 ? -4.474 19.266 10.535 1.00 86.44 250 SER A CA 1
ATOM 2025 C C . SER A 1 250 ? -5.487 18.125 10.357 1.00 86.44 250 SER A C 1
ATOM 2027 O O . SER A 1 250 ? -5.327 17.251 9.502 1.00 86.44 250 SER A O 1
ATOM 2029 N N . VAL A 1 251 ? -6.541 18.108 11.185 1.00 86.50 251 VAL A N 1
ATOM 2030 C CA . VAL A 1 251 ? -7.623 17.119 11.059 1.00 86.50 251 VAL A CA 1
ATOM 2031 C C . VAL A 1 251 ? -8.358 17.352 9.743 1.00 86.50 251 VAL A C 1
ATOM 2033 O O . VAL A 1 251 ? -8.902 18.443 9.538 1.00 86.50 251 VAL A O 1
ATOM 2036 N N . PRO A 1 252 ? -8.416 16.351 8.855 1.00 83.00 252 PRO A N 1
ATOM 2037 C CA . PRO A 1 252 ? -8.970 16.596 7.547 1.00 83.00 252 PRO A CA 1
ATOM 2038 C C . PRO A 1 252 ? -10.478 16.834 7.513 1.00 83.00 252 PRO A C 1
ATOM 2040 O O . PRO A 1 252 ? -11.241 16.314 8.326 1.00 83.00 252 PRO A O 1
ATOM 2043 N N . LYS A 1 253 ? -10.936 17.540 6.475 1.00 82.75 253 LYS A N 1
ATOM 2044 C CA . LYS A 1 253 ? -12.368 17.655 6.156 1.00 82.75 253 LYS A CA 1
ATOM 2045 C C . LYS A 1 253 ? -12.765 16.554 5.171 1.00 82.75 253 LYS A C 1
ATOM 2047 O O . LYS A 1 253 ? -12.468 16.660 3.984 1.00 82.75 253 LYS A O 1
ATOM 2052 N N . GLY A 1 254 ? -13.411 15.489 5.648 1.00 81.62 254 GLY A N 1
ATOM 2053 C CA . GLY A 1 254 ? -13.932 14.422 4.787 1.00 81.62 254 GLY A CA 1
ATOM 2054 C C . GLY A 1 254 ? -14.076 13.064 5.475 1.00 81.62 254 GLY A C 1
ATOM 2055 O O . GLY A 1 254 ? -14.076 12.963 6.698 1.00 81.62 254 GLY A O 1
ATOM 2056 N N . ASN A 1 255 ? -14.257 12.012 4.674 1.00 74.69 255 ASN A N 1
ATOM 2057 C CA . ASN A 1 255 ? -14.463 10.649 5.161 1.00 74.69 255 ASN A CA 1
ATOM 2058 C C . ASN A 1 255 ? -13.769 9.643 4.226 1.00 74.69 255 ASN A C 1
ATOM 2060 O O . ASN A 1 255 ? -13.861 9.758 3.004 1.00 74.69 255 ASN A O 1
ATOM 2064 N N . LEU A 1 256 ? -13.097 8.641 4.793 1.00 76.00 256 LEU A N 1
ATOM 2065 C CA . LEU A 1 256 ? -12.445 7.547 4.071 1.00 76.00 256 LEU A CA 1
ATOM 2066 C C . LEU A 1 256 ? -13.443 6.395 3.887 1.00 76.00 256 LEU A C 1
ATOM 2068 O O . LEU A 1 256 ? -13.275 5.284 4.393 1.00 76.00 256 LEU A O 1
ATOM 2072 N N . SER A 1 257 ? -14.519 6.677 3.153 1.00 72.44 257 SER A N 1
ATOM 2073 C CA . SER A 1 257 ? -15.723 5.834 3.133 1.00 72.44 257 SER A CA 1
ATOM 2074 C C . SER A 1 257 ? -15.502 4.392 2.660 1.00 72.44 257 SER A C 1
ATOM 2076 O O . SER A 1 257 ? -16.295 3.521 3.004 1.00 72.44 257 SER A O 1
ATOM 2078 N N . VAL A 1 258 ? -14.434 4.114 1.909 1.00 88.50 258 VAL A N 1
ATOM 2079 C CA . VAL A 1 258 ? -14.140 2.786 1.344 1.00 88.50 258 VAL A CA 1
ATOM 2080 C C . VAL A 1 258 ? -13.149 1.952 2.160 1.00 88.50 258 VAL A C 1
ATOM 2082 O O . VAL A 1 258 ? -12.952 0.775 1.841 1.00 88.50 258 VAL A O 1
ATOM 2085 N N . LEU A 1 259 ? -12.527 2.520 3.199 1.00 91.62 259 LEU A N 1
ATOM 2086 C CA . LEU A 1 259 ? -11.482 1.823 3.945 1.00 91.62 259 LEU A CA 1
ATOM 2087 C C . LEU A 1 259 ? -12.066 0.632 4.714 1.00 91.62 259 LEU A C 1
ATOM 2089 O O . LEU A 1 259 ? -13.035 0.765 5.464 1.00 91.62 259 LEU A O 1
ATOM 2093 N N . ARG A 1 260 ? -11.436 -0.536 4.564 1.00 94.75 260 ARG A N 1
ATOM 2094 C CA . ARG A 1 260 ? -11.845 -1.783 5.235 1.00 94.75 260 ARG A CA 1
ATOM 2095 C C . ARG A 1 260 ? -10.822 -2.267 6.245 1.00 94.75 260 ARG A C 1
ATOM 2097 O O . ARG A 1 260 ? -11.186 -2.941 7.208 1.00 94.75 260 ARG A O 1
ATOM 2104 N N . HIS A 1 261 ? -9.555 -1.932 6.032 1.00 96.31 261 HIS A N 1
ATOM 2105 C CA . HIS A 1 261 ? -8.457 -2.419 6.847 1.00 96.31 261 HIS A CA 1
ATOM 2106 C C . HIS A 1 261 ? -7.583 -1.253 7.291 1.00 96.31 261 HIS A C 1
ATOM 2108 O O . HIS A 1 261 ? -6.943 -0.595 6.470 1.00 96.31 261 HIS A O 1
ATOM 2114 N N . LEU A 1 262 ? -7.550 -1.032 8.603 1.00 95.31 262 LEU A N 1
ATOM 2115 C CA . LEU A 1 262 ? -6.731 -0.010 9.237 1.00 95.31 262 LEU A CA 1
ATOM 2116 C C . LEU A 1 262 ? -5.702 -0.673 10.148 1.00 95.31 262 LEU A C 1
ATOM 2118 O O . LEU A 1 262 ? -6.045 -1.504 10.992 1.00 95.31 262 LEU A O 1
ATOM 2122 N N . LYS A 1 263 ? -4.440 -0.281 10.001 1.00 95.94 263 LYS A N 1
ATOM 2123 C CA . LYS A 1 263 ? -3.368 -0.623 10.930 1.00 95.94 263 LYS A CA 1
ATOM 2124 C C . LYS A 1 263 ? -2.660 0.648 11.374 1.00 95.94 263 LYS A C 1
ATOM 2126 O O . LYS A 1 263 ? -2.078 1.341 10.547 1.00 95.94 263 LYS A O 1
ATOM 2131 N N . LEU A 1 264 ? -2.660 0.898 12.675 1.00 95.06 264 LEU A N 1
ATOM 2132 C CA . LEU A 1 264 ? -1.876 1.943 13.318 1.00 95.06 264 LEU A CA 1
ATOM 2133 C C . LEU A 1 264 ? -0.870 1.284 14.261 1.00 95.06 264 LEU A C 1
ATOM 2135 O O . LEU A 1 264 ? -1.194 0.331 14.970 1.00 95.06 264 LEU A O 1
ATOM 2139 N N . SER A 1 265 ? 0.368 1.753 14.251 1.00 95.00 265 SER A N 1
ATOM 2140 C CA . SER A 1 265 ? 1.400 1.276 15.167 1.00 95.00 265 SER A CA 1
ATOM 2141 C C . SER A 1 265 ? 2.245 2.436 15.636 1.00 95.00 265 SER A C 1
ATOM 2143 O O . SER A 1 265 ? 2.596 3.252 14.786 1.00 95.00 265 SER A O 1
ATOM 2145 N N . SER A 1 266 ? 2.590 2.430 16.932 1.00 83.69 266 SER A N 1
ATOM 2146 C CA . SER A 1 266 ? 3.638 3.218 17.596 1.00 83.69 266 SER A CA 1
ATOM 2147 C C . SER A 1 266 ? 3.983 4.483 16.839 1.00 83.69 266 SER A C 1
ATOM 2149 O O . SER A 1 266 ? 4.769 4.387 15.918 1.00 83.69 266 SER A O 1
ATOM 2151 N N . GLY A 1 267 ? 3.410 5.632 17.158 1.00 83.50 267 GLY A N 1
ATOM 2152 C CA . GLY A 1 267 ? 3.676 6.868 16.428 1.00 83.50 267 GLY A CA 1
ATOM 2153 C C . GLY A 1 267 ? 3.121 8.061 17.184 1.00 83.50 267 GLY A C 1
ATOM 2154 O O . GLY A 1 267 ? 2.348 7.892 18.130 1.00 83.50 267 GLY A O 1
ATOM 2155 N N . GLN A 1 268 ? 3.513 9.260 16.774 1.00 84.69 268 GLN A N 1
ATOM 2156 C CA . GLN A 1 268 ? 2.983 10.483 17.362 1.00 84.69 268 GLN A CA 1
ATOM 2157 C C . GLN A 1 268 ? 1.686 10.836 16.639 1.00 84.69 268 GLN A C 1
ATOM 2159 O O . GLN A 1 268 ? 1.706 11.378 15.544 1.00 84.69 268 GLN A O 1
ATOM 2164 N N . ILE A 1 269 ? 0.542 10.465 17.209 1.00 89.19 269 ILE A N 1
ATOM 2165 C CA . ILE A 1 269 ? -0.777 10.796 16.658 1.00 89.19 269 ILE A CA 1
ATOM 2166 C C . ILE A 1 269 ? -1.505 11.617 17.712 1.00 89.19 269 ILE A C 1
ATOM 2168 O O . ILE A 1 269 ? -1.674 11.142 18.838 1.00 89.19 269 ILE A O 1
ATOM 2172 N N . SER A 1 270 ? -1.924 12.834 17.360 1.00 89.44 270 SER A N 1
ATOM 2173 C CA . SER A 1 270 ? -2.710 13.663 18.273 1.00 89.44 270 SER A CA 1
ATOM 2174 C C . SER A 1 270 ? -4.054 12.990 18.597 1.00 89.44 270 SER A C 1
ATOM 2176 O O . SER A 1 270 ? -4.593 12.255 17.758 1.00 89.44 270 SER A O 1
ATOM 2178 N N . PRO A 1 271 ? -4.623 13.205 19.795 1.00 88.06 271 PRO A N 1
ATOM 2179 C CA . PRO A 1 271 ? -5.930 12.655 20.153 1.00 88.06 271 PRO A CA 1
ATOM 2180 C C . PRO A 1 271 ? -7.033 13.016 19.149 1.00 88.06 271 PRO A C 1
ATOM 2182 O O . PRO A 1 271 ? -7.877 12.179 18.827 1.00 88.06 271 PRO A O 1
ATOM 2185 N N . GLU A 1 272 ? -6.999 14.233 18.604 1.00 89.00 272 GLU A N 1
ATOM 2186 C CA . GLU A 1 272 ? -7.959 14.740 17.624 1.00 89.00 272 GLU A CA 1
ATOM 2187 C C . GLU A 1 272 ? -7.829 13.997 16.290 1.00 89.00 272 GLU A C 1
ATOM 2189 O O . GLU A 1 272 ? -8.831 13.561 15.719 1.00 89.00 272 GLU A O 1
ATOM 2194 N N . MET A 1 273 ? -6.595 13.785 15.817 1.00 89.12 273 MET A N 1
ATOM 2195 C CA . MET A 1 273 ? -6.331 13.014 14.602 1.00 89.12 273 MET A CA 1
ATOM 2196 C C . MET A 1 273 ? -6.721 11.545 14.776 1.00 89.12 273 MET A C 1
ATOM 2198 O O . MET A 1 273 ? -7.319 10.952 13.879 1.00 89.12 273 MET A O 1
ATOM 2202 N N . LEU A 1 274 ? -6.431 10.945 15.934 1.00 89.62 274 LEU A N 1
ATOM 2203 C CA . LEU A 1 274 ? -6.842 9.574 16.224 1.00 89.62 274 LEU A CA 1
ATOM 2204 C C . LEU A 1 274 ? -8.372 9.456 16.232 1.00 89.62 274 LEU A C 1
ATOM 2206 O O . LEU A 1 274 ? -8.918 8.562 15.591 1.00 89.62 274 LEU A O 1
ATOM 2210 N N . ALA A 1 275 ? -9.076 10.376 16.894 1.00 87.81 275 ALA A N 1
ATOM 2211 C CA . ALA A 1 275 ? -10.537 10.403 16.905 1.00 87.81 275 ALA A CA 1
ATOM 2212 C C . ALA A 1 275 ? -11.124 10.565 15.491 1.00 87.81 275 ALA A C 1
ATOM 2214 O O . ALA A 1 275 ? -12.079 9.868 15.132 1.00 87.81 275 ALA A O 1
ATOM 2215 N N . TYR A 1 276 ? -10.527 11.424 14.664 1.00 87.50 276 TYR A N 1
ATOM 2216 C CA . TYR A 1 276 ? -10.881 11.559 13.253 1.00 87.50 276 TYR A CA 1
ATOM 2217 C C . TYR A 1 276 ? -10.693 10.237 12.494 1.00 87.50 276 TYR A C 1
ATOM 2219 O O . TYR A 1 276 ? -11.645 9.705 11.922 1.00 87.50 276 TYR A O 1
ATOM 2227 N N . ILE A 1 277 ? -9.500 9.636 12.569 1.00 86.00 277 ILE A N 1
ATOM 2228 C CA . ILE A 1 277 ? -9.213 8.349 11.925 1.00 86.00 277 ILE A CA 1
ATOM 2229 C C . ILE A 1 277 ? -10.183 7.271 12.422 1.00 86.00 277 ILE A C 1
ATOM 2231 O O . ILE A 1 277 ? -10.527 6.381 11.670 1.00 86.00 277 ILE A O 1
ATOM 2235 N N . LEU A 1 278 ? -10.685 7.293 1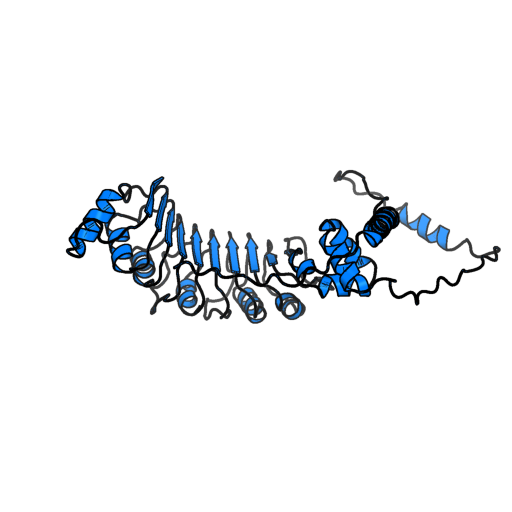3.649 1.00 85.38 278 LEU A N 1
ATOM 2236 C CA . LEU A 1 278 ? -11.608 6.242 14.098 1.00 85.38 278 LEU A CA 1
ATOM 2237 C C . LEU A 1 278 ? -13.072 6.502 13.720 1.00 85.38 278 LEU A C 1
ATOM 2239 O O . LEU A 1 278 ? -13.833 5.548 13.567 1.00 85.38 278 LEU A O 1
ATOM 2243 N N . SER A 1 279 ? -13.461 7.761 13.525 1.00 83.19 279 SER A N 1
ATOM 2244 C CA . SER A 1 279 ? -14.837 8.144 13.175 1.00 83.19 279 SER A CA 1
ATOM 2245 C C . SER A 1 279 ? -15.128 8.092 11.669 1.00 83.19 279 SER A C 1
ATOM 2247 O O . SER A 1 279 ? -16.272 7.887 11.266 1.00 83.19 279 SER A O 1
ATOM 2249 N N . CYS A 1 280 ? -14.104 8.190 10.821 1.00 79.00 280 CYS A N 1
ATOM 2250 C CA . CYS A 1 280 ? -14.243 8.304 9.366 1.00 79.00 280 CYS A CA 1
ATOM 2251 C C . CYS A 1 280 ? -14.297 6.973 8.595 1.00 79.00 280 CYS A C 1
ATOM 2253 O O . CYS A 1 280 ? -13.887 6.940 7.439 1.00 79.00 280 CYS A O 1
ATOM 2255 N N . HIS A 1 281 ? -14.758 5.864 9.187 1.00 79.94 281 HIS A N 1
ATOM 2256 C CA . HIS A 1 281 ? -14.717 4.559 8.502 1.00 79.94 281 HIS A CA 1
ATOM 2257 C C . HIS A 1 281 ? -15.966 3.692 8.717 1.00 79.94 281 HIS A C 1
ATOM 2259 O O . HIS A 1 281 ? -15.891 2.644 9.364 1.00 79.94 281 HIS A O 1
ATOM 2265 N N . PRO A 1 282 ? -17.115 4.043 8.114 1.00 80.25 282 PRO A N 1
ATOM 2266 C CA . PRO A 1 282 ? -18.340 3.245 8.241 1.00 80.25 282 PRO A CA 1
ATOM 2267 C C . PRO A 1 282 ? -18.211 1.817 7.675 1.00 80.25 282 PRO A C 1
ATOM 2269 O O . PRO A 1 282 ? -18.999 0.936 8.021 1.00 80.25 282 PRO A O 1
ATOM 2272 N N . GLN A 1 283 ? -17.231 1.573 6.797 1.00 90.75 283 GLN A N 1
ATOM 2273 C CA . GLN A 1 283 ? -17.000 0.282 6.141 1.00 90.75 283 GLN A CA 1
ATOM 2274 C C . GLN A 1 283 ? -15.860 -0.536 6.768 1.00 90.75 283 GLN A C 1
ATOM 2276 O O . GLN A 1 283 ? -15.506 -1.581 6.222 1.00 90.75 283 GLN A O 1
ATOM 2281 N N . LEU A 1 284 ? -15.282 -0.099 7.896 1.00 94.00 284 LEU A N 1
ATOM 2282 C CA . LEU A 1 284 ? -14.099 -0.754 8.453 1.00 94.00 284 LEU A CA 1
ATOM 2283 C C . LEU A 1 284 ? -14.416 -2.178 8.910 1.00 94.00 284 LEU A C 1
ATOM 2285 O O . LEU A 1 284 ? -15.225 -2.376 9.808 1.00 94.00 284 LEU A O 1
ATOM 2289 N N . GLU A 1 285 ? -13.742 -3.170 8.339 1.00 96.00 285 GLU A N 1
ATOM 2290 C CA . GLU A 1 285 ? -13.930 -4.583 8.667 1.00 96.00 285 GLU A CA 1
ATOM 2291 C C . GLU A 1 285 ? -12.908 -5.051 9.711 1.00 96.00 285 GLU A C 1
ATOM 2293 O O . GLU A 1 285 ? -13.221 -5.873 10.576 1.00 96.00 285 GLU A O 1
ATOM 2298 N N . THR A 1 286 ? -11.680 -4.526 9.666 1.00 97.12 286 THR A N 1
ATOM 2299 C CA . THR A 1 286 ? -10.628 -4.878 10.628 1.00 97.12 286 THR A CA 1
ATOM 2300 C C . THR A 1 286 ? -9.804 -3.673 11.056 1.00 97.12 286 THR A C 1
ATOM 2302 O O . THR A 1 286 ? -9.372 -2.894 10.204 1.00 97.12 286 THR A O 1
ATOM 2305 N N . ALA A 1 287 ? -9.480 -3.604 12.345 1.00 96.69 287 ALA A N 1
ATOM 2306 C CA . ALA A 1 287 ? -8.560 -2.620 12.900 1.00 96.69 287 ALA A CA 1
ATOM 2307 C C . ALA A 1 287 ? -7.412 -3.306 13.651 1.00 96.69 287 ALA A C 1
ATOM 2309 O O . ALA A 1 287 ? -7.600 -4.346 14.288 1.00 96.69 287 ALA A O 1
ATOM 2310 N N . GLY A 1 288 ? -6.214 -2.739 13.570 1.00 96.94 288 GLY A N 1
ATOM 2311 C CA . GLY A 1 288 ? -5.055 -3.188 14.328 1.00 96.94 288 GLY A CA 1
ATOM 2312 C C . GLY A 1 288 ? -4.324 -2.012 14.956 1.00 96.94 288 GLY A C 1
ATOM 2313 O O . GLY A 1 288 ? -3.948 -1.091 14.236 1.00 96.94 288 GLY A O 1
ATOM 2314 N N . PHE A 1 289 ? -4.093 -2.085 16.261 1.00 96.56 289 PHE A N 1
ATOM 2315 C CA . PHE A 1 289 ? -3.372 -1.095 17.052 1.00 96.56 289 PHE A CA 1
ATOM 2316 C C . PHE A 1 289 ? -2.189 -1.785 17.727 1.00 96.56 289 PHE A C 1
ATOM 2318 O O . PHE A 1 289 ? -2.352 -2.814 18.384 1.00 96.56 289 PHE A O 1
ATOM 2325 N N . PHE A 1 290 ? -0.988 -1.261 17.512 1.00 96.62 290 PHE A N 1
ATOM 2326 C CA . PHE A 1 290 ? 0.248 -1.888 17.975 1.00 96.62 290 PHE A CA 1
ATOM 2327 C C . PHE A 1 290 ? 1.095 -0.859 18.716 1.00 96.62 290 PHE A C 1
ATOM 2329 O O . PHE A 1 290 ? 1.473 0.151 18.134 1.00 96.62 290 PHE A O 1
ATOM 2336 N N . ASN A 1 291 ? 1.424 -1.121 19.978 1.00 95.75 291 ASN A N 1
ATOM 2337 C CA . ASN A 1 291 ? 2.250 -0.258 20.814 1.00 95.75 291 ASN A CA 1
ATOM 2338 C C . ASN A 1 291 ? 1.715 1.187 20.847 1.00 95.75 291 ASN A C 1
ATOM 2340 O O . ASN A 1 291 ? 2.419 2.131 20.492 1.00 95.75 291 ASN A O 1
ATOM 2344 N N . MET A 1 292 ? 0.427 1.335 21.179 1.00 93.69 292 MET A N 1
ATOM 2345 C CA . MET A 1 292 ? -0.271 2.624 21.238 1.00 93.69 292 MET A CA 1
ATOM 2346 C C . MET A 1 292 ? -0.851 2.854 22.632 1.00 93.69 292 MET A C 1
ATOM 2348 O O . MET A 1 292 ? -1.854 2.243 22.994 1.00 93.69 292 MET A O 1
ATOM 2352 N N . GLU A 1 293 ? -0.243 3.763 23.391 1.00 91.75 293 GLU A N 1
ATOM 2353 C CA . GLU A 1 293 ? -0.703 4.144 24.736 1.00 91.75 293 GLU A CA 1
ATOM 2354 C C . GLU A 1 293 ? -1.957 5.025 24.716 1.00 91.75 293 GLU A C 1
ATOM 2356 O O . GLU A 1 293 ? -2.731 5.029 25.672 1.00 91.75 293 GLU A O 1
ATOM 2361 N N . SER A 1 294 ? -2.175 5.751 23.617 1.00 90.88 294 SER A N 1
ATOM 2362 C CA . SER A 1 294 ? -3.351 6.600 23.408 1.00 90.88 294 SER A CA 1
ATOM 2363 C C . SER A 1 294 ? -4.628 5.813 23.108 1.00 90.88 294 SER A C 1
ATOM 2365 O O . SER A 1 294 ? -5.715 6.378 23.176 1.00 90.88 294 SER A O 1
ATOM 2367 N N . VAL A 1 295 ? -4.520 4.520 22.784 1.00 94.12 295 VAL A N 1
ATOM 2368 C CA . VAL A 1 295 ? -5.680 3.658 22.535 1.00 94.12 295 VAL A CA 1
ATOM 2369 C C . VAL A 1 295 ? -6.154 3.063 23.856 1.00 94.12 295 VAL A C 1
ATOM 2371 O O . VAL A 1 295 ? -5.519 2.170 24.417 1.00 94.12 295 VAL A O 1
ATOM 2374 N N . ASP A 1 296 ? -7.295 3.554 24.329 1.00 94.38 296 ASP A N 1
ATOM 2375 C CA . ASP A 1 296 ? -7.992 3.072 25.520 1.00 94.38 296 ASP A CA 1
ATOM 2376 C C . ASP A 1 296 ? -9.347 2.418 25.183 1.00 94.38 296 ASP A C 1
ATOM 2378 O O . ASP A 1 296 ? -9.774 2.349 24.023 1.00 94.38 296 ASP A O 1
ATOM 2382 N N . ARG A 1 297 ? -10.046 1.921 26.211 1.00 95.31 297 ARG A N 1
ATOM 2383 C CA . ARG A 1 297 ? -11.368 1.287 26.057 1.00 95.31 297 ARG A CA 1
ATOM 2384 C C . ARG A 1 297 ? -12.383 2.226 25.400 1.00 95.31 297 ARG A C 1
ATOM 2386 O O . ARG A 1 297 ? -13.085 1.810 24.482 1.00 95.31 297 ARG A O 1
ATOM 2393 N N . GLY A 1 298 ? -12.433 3.494 25.813 1.00 93.94 298 GLY A N 1
ATOM 2394 C CA . GLY A 1 298 ? -13.370 4.482 25.265 1.00 93.94 298 GLY A CA 1
ATOM 2395 C C . GLY A 1 298 ? -13.140 4.753 23.775 1.00 93.94 298 GLY A C 1
ATOM 2396 O O . GLY A 1 298 ? -14.088 4.856 22.995 1.00 93.94 298 GLY A O 1
ATOM 2397 N N . THR A 1 299 ? -11.878 4.793 23.358 1.00 93.38 299 THR A N 1
ATOM 2398 C CA . THR A 1 299 ? -11.453 4.924 21.961 1.00 93.38 299 THR A CA 1
ATOM 2399 C C . THR A 1 299 ? -11.953 3.752 21.112 1.00 93.38 299 THR A C 1
ATOM 2401 O O . THR A 1 299 ? -12.496 3.954 20.022 1.00 93.38 299 THR A O 1
ATOM 2404 N N . LEU A 1 300 ? -11.843 2.524 21.624 1.00 94.94 300 LEU A N 1
ATOM 2405 C CA . LEU A 1 300 ? -12.331 1.327 20.934 1.00 94.94 300 LEU A CA 1
ATOM 2406 C C . LEU A 1 300 ? -13.863 1.240 20.900 1.00 94.94 300 LEU A C 1
ATOM 2408 O O . LEU A 1 300 ? -14.415 0.836 19.877 1.00 94.94 300 LEU A O 1
ATOM 2412 N N . VAL A 1 301 ? -14.559 1.679 21.953 1.00 94.44 301 VAL A N 1
ATOM 2413 C CA . VAL A 1 301 ? -16.030 1.784 21.955 1.00 94.44 301 VAL A CA 1
ATOM 2414 C C . VAL A 1 301 ? -16.502 2.763 20.877 1.00 94.44 301 VAL A C 1
ATOM 2416 O O . VAL A 1 301 ? -17.380 2.423 20.085 1.00 94.44 301 VAL A O 1
ATOM 2419 N N . LYS A 1 302 ? -15.870 3.940 20.758 1.00 92.75 302 LYS A N 1
ATOM 2420 C CA . LYS A 1 302 ? -16.172 4.907 19.684 1.00 92.75 302 LYS A CA 1
ATOM 2421 C C . LYS A 1 302 ? -15.985 4.296 18.294 1.00 92.75 302 LYS A C 1
ATOM 2423 O O . LYS A 1 302 ? -16.846 4.469 17.433 1.00 92.75 302 LYS A O 1
ATOM 2428 N N . LEU A 1 303 ? -14.902 3.543 18.085 1.00 93.50 303 LEU A N 1
ATOM 2429 C CA . LEU A 1 303 ? -14.655 2.834 16.828 1.00 93.50 303 LEU A CA 1
ATOM 2430 C C . LEU A 1 303 ? -15.749 1.798 16.523 1.00 93.50 303 LEU A C 1
ATOM 2432 O O . LEU A 1 303 ? -16.227 1.715 15.390 1.00 93.50 303 LEU A O 1
ATOM 2436 N N . LEU A 1 304 ? -16.156 1.011 17.523 1.00 93.88 304 LEU A N 1
ATOM 2437 C CA . LEU A 1 304 ? -17.236 0.034 17.383 1.00 93.88 304 LEU A CA 1
ATOM 2438 C C . LEU A 1 304 ? -18.560 0.716 17.018 1.00 93.88 304 LEU A C 1
ATOM 2440 O O . LEU A 1 304 ? -19.274 0.223 16.143 1.00 93.88 304 LEU A O 1
ATOM 2444 N N . CYS A 1 305 ? -18.875 1.857 17.632 1.00 91.88 305 CYS A N 1
ATOM 2445 C CA . CYS A 1 305 ? -20.063 2.644 17.303 1.00 91.88 305 CYS A CA 1
ATOM 2446 C C . CYS A 1 305 ? -20.019 3.192 15.868 1.00 91.88 305 CYS A C 1
ATOM 2448 O O . CYS A 1 305 ? -21.027 3.125 15.162 1.00 91.88 305 CYS A O 1
ATOM 2450 N N . ALA A 1 306 ? -18.859 3.689 15.427 1.00 91.06 306 ALA A N 1
ATOM 2451 C CA . ALA A 1 306 ? -18.683 4.295 14.108 1.00 91.06 306 ALA A CA 1
ATOM 2452 C C . ALA A 1 306 ? -18.693 3.271 12.958 1.00 91.06 306 ALA A C 1
ATOM 2454 O O . ALA A 1 306 ? -19.274 3.532 11.904 1.00 91.06 306 ALA A O 1
ATOM 2455 N N . SER A 1 307 ? -18.086 2.094 13.146 1.00 92.44 307 SER A N 1
ATOM 2456 C CA . SER A 1 307 ? -18.039 1.055 12.115 1.00 92.44 307 SER A CA 1
ATOM 2457 C C . SER A 1 307 ? -18.888 -0.146 12.490 1.00 92.44 307 SER A C 1
ATOM 2459 O O . SER A 1 307 ? -18.467 -0.990 13.277 1.00 92.44 307 SER A O 1
ATOM 2461 N N . ARG A 1 308 ? -20.058 -0.299 11.862 1.00 91.12 308 ARG A N 1
ATOM 2462 C CA . ARG A 1 308 ? -20.949 -1.456 12.077 1.00 91.12 308 ARG A CA 1
ATOM 2463 C C . ARG A 1 308 ? -20.434 -2.754 11.446 1.00 91.12 308 ARG A C 1
ATOM 2465 O O . ARG A 1 308 ? -20.835 -3.829 11.875 1.00 91.12 308 ARG A O 1
ATOM 2472 N N . LYS A 1 309 ? -19.527 -2.670 10.465 1.00 94.38 309 LYS A N 1
ATOM 2473 C CA . LYS A 1 309 ? -18.949 -3.836 9.766 1.00 94.38 309 LYS A CA 1
ATOM 2474 C C . LYS A 1 309 ? -17.701 -4.409 10.437 1.00 94.38 309 LYS A C 1
ATOM 2476 O O . LYS A 1 309 ? -17.173 -5.424 9.976 1.00 94.38 309 LYS A O 1
ATOM 2481 N N . LEU A 1 310 ? -17.226 -3.778 11.511 1.00 95.75 310 LEU A N 1
ATOM 2482 C CA . LEU A 1 310 ? -16.015 -4.209 12.198 1.00 95.75 310 LEU A CA 1
ATOM 2483 C C . LEU A 1 310 ? -16.223 -5.603 12.785 1.00 95.75 310 LEU A C 1
ATOM 2485 O O . LEU A 1 310 ? -17.134 -5.796 13.588 1.00 95.75 310 LEU A O 1
ATOM 2489 N N . ARG A 1 311 ? -15.372 -6.544 12.365 1.00 96.62 311 ARG A N 1
ATOM 2490 C CA . ARG A 1 311 ? -15.415 -7.970 12.733 1.00 96.62 311 ARG A CA 1
ATOM 2491 C C . ARG A 1 311 ? -14.175 -8.442 13.488 1.00 96.62 311 ARG A C 1
ATOM 2493 O O . ARG A 1 311 ? -14.183 -9.531 14.061 1.00 96.62 311 ARG A O 1
ATOM 2500 N N . ALA A 1 312 ? -13.084 -7.678 13.443 1.00 97.88 312 ALA A N 1
ATOM 2501 C CA . ALA A 1 312 ? -11.858 -8.030 14.147 1.00 97.88 312 ALA A CA 1
ATOM 2502 C C . ALA A 1 312 ? -11.061 -6.802 14.593 1.00 97.88 312 ALA A C 1
ATOM 2504 O O . ALA A 1 312 ? -10.818 -5.891 13.797 1.00 97.88 312 ALA A O 1
ATOM 2505 N N . ILE A 1 313 ? -10.588 -6.842 15.836 1.00 97.56 313 ILE A N 1
ATOM 2506 C CA . ILE A 1 313 ? -9.667 -5.870 16.420 1.00 97.56 313 ILE A CA 1
ATOM 2507 C C . ILE A 1 313 ? -8.425 -6.621 16.909 1.00 97.56 313 ILE A C 1
ATOM 2509 O O . ILE A 1 313 ? -8.519 -7.639 17.597 1.00 97.56 313 ILE A O 1
ATOM 2513 N N . ARG A 1 314 ? -7.242 -6.140 16.525 1.00 97.88 314 ARG A N 1
ATOM 2514 C CA . ARG A 1 314 ? -5.958 -6.634 17.036 1.00 97.88 314 ARG A CA 1
ATOM 2515 C C . ARG A 1 314 ? -5.322 -5.558 17.897 1.00 97.88 314 ARG A C 1
ATOM 2517 O O . ARG A 1 314 ? -5.141 -4.444 17.417 1.00 97.88 314 ARG A O 1
ATOM 2524 N N . LEU A 1 315 ? -4.978 -5.911 19.123 1.00 97.19 315 LEU A N 1
ATOM 2525 C CA . LEU A 1 315 ? -4.297 -5.065 20.089 1.00 97.19 315 LEU A CA 1
ATOM 2526 C C . LEU A 1 315 ? -2.991 -5.760 20.453 1.00 97.19 315 LEU A C 1
ATOM 2528 O O . LEU A 1 315 ? -2.984 -6.946 20.773 1.00 97.19 315 LEU A O 1
ATOM 2532 N N . TYR A 1 316 ? -1.888 -5.037 20.363 1.00 96.75 316 TYR A N 1
ATOM 2533 C CA . TYR A 1 316 ? -0.590 -5.527 20.803 1.00 96.75 316 TYR A CA 1
ATOM 2534 C C . TYR A 1 316 ? 0.075 -4.434 21.612 1.00 96.75 316 TYR A C 1
ATOM 2536 O O . TYR A 1 316 ? 0.273 -3.349 21.068 1.00 96.75 316 TYR A O 1
ATOM 2544 N N . LYS A 1 317 ? 0.423 -4.692 22.874 1.00 95.44 317 LYS A N 1
ATOM 2545 C CA . LYS A 1 317 ? 1.017 -3.676 23.764 1.00 95.44 317 LYS A CA 1
ATOM 2546 C C . LYS A 1 317 ? 0.187 -2.377 23.833 1.00 95.44 317 LYS A C 1
ATOM 2548 O O . LYS A 1 317 ? 0.705 -1.281 23.635 1.00 95.44 317 LYS A O 1
ATOM 2553 N N . CYS A 1 318 ? -1.117 -2.507 24.083 1.00 95.31 318 CYS A N 1
ATOM 2554 C CA . CYS A 1 318 ? -2.038 -1.389 24.326 1.00 95.31 318 CYS A CA 1
ATOM 2555 C C . CYS A 1 318 ? -2.511 -1.443 25.789 1.00 95.31 318 CYS A C 1
ATOM 2557 O O . CYS A 1 318 ? -3.553 -2.037 26.063 1.00 95.31 318 CYS A O 1
ATOM 2559 N N . PRO A 1 319 ? -1.753 -0.872 26.745 1.00 93.62 319 PRO A N 1
ATOM 2560 C CA . PRO A 1 319 ? -1.947 -1.134 28.177 1.00 93.62 319 PRO A CA 1
ATOM 2561 C C . PRO A 1 319 ? -3.300 -0.659 28.726 1.00 93.62 319 PRO A C 1
ATOM 2563 O O . PRO A 1 319 ? -3.750 -1.157 29.747 1.00 93.62 319 PRO A O 1
ATOM 2566 N N . ARG A 1 320 ? -3.967 0.288 28.053 1.00 94.81 320 ARG A N 1
ATOM 2567 C CA . ARG A 1 320 ? -5.280 0.825 28.455 1.00 94.81 320 ARG A CA 1
ATOM 2568 C C . ARG A 1 320 ? -6.467 0.115 27.794 1.00 94.81 320 ARG A C 1
ATOM 2570 O O . ARG A 1 320 ? -7.604 0.553 27.949 1.00 94.81 320 ARG A O 1
ATOM 2577 N N . ALA A 1 321 ? -6.212 -0.937 27.019 1.00 93.31 321 ALA A N 1
ATOM 2578 C CA . ALA A 1 321 ? -7.208 -1.690 26.261 1.00 93.31 321 ALA A CA 1
ATOM 2579 C C . ALA A 1 321 ? -6.911 -3.199 26.338 1.00 93.31 321 ALA A C 1
ATOM 2581 O O . ALA A 1 321 ? -6.748 -3.888 25.334 1.00 93.31 321 ALA A O 1
ATOM 2582 N N . ASP A 1 322 ? -6.799 -3.697 27.561 1.00 92.31 322 ASP A N 1
ATOM 2583 C CA . ASP A 1 322 ? -6.353 -5.044 27.919 1.00 92.31 322 ASP A CA 1
ATOM 2584 C C . ASP A 1 322 ? -7.483 -6.083 28.034 1.00 92.31 322 ASP A C 1
ATOM 2586 O O . ASP A 1 322 ? -7.227 -7.282 27.944 1.00 92.31 322 ASP A O 1
ATOM 2590 N N . SER A 1 323 ? -8.735 -5.644 28.177 1.00 96.00 323 SER A N 1
ATOM 2591 C CA . SER A 1 323 ? -9.892 -6.523 28.382 1.00 96.00 323 SER A CA 1
ATOM 2592 C C . SER A 1 323 ? -10.915 -6.402 27.252 1.00 96.00 323 SER A C 1
ATOM 2594 O O . SER A 1 323 ? -11.655 -5.423 27.153 1.00 96.00 323 SER A O 1
ATOM 2596 N N . ALA A 1 324 ? -10.990 -7.428 26.397 1.00 95.31 324 ALA A N 1
ATOM 2597 C CA . ALA A 1 324 ? -11.987 -7.505 25.324 1.00 95.31 324 ALA A CA 1
ATOM 2598 C C . ALA A 1 324 ? -13.429 -7.532 25.860 1.00 95.31 324 ALA A C 1
ATOM 2600 O O . ALA A 1 324 ? -14.324 -6.958 25.240 1.00 95.31 324 ALA A O 1
ATOM 2601 N N . VAL A 1 325 ? -13.636 -8.191 27.006 1.00 95.88 325 VAL A N 1
ATOM 2602 C CA . VAL A 1 325 ? -14.948 -8.331 27.654 1.00 95.88 325 VAL A CA 1
ATOM 2603 C C . VAL A 1 325 ? -15.459 -6.963 28.094 1.00 95.88 325 VAL A C 1
ATOM 2605 O O . VAL A 1 325 ? -16.546 -6.567 27.685 1.00 95.88 325 VAL A O 1
ATOM 2608 N N . GLU A 1 326 ? -14.642 -6.196 28.819 1.00 96.38 326 GLU A N 1
ATOM 2609 C CA . GLU A 1 326 ? -15.019 -4.852 29.275 1.00 96.38 326 GLU A CA 1
ATOM 2610 C C . GLU A 1 326 ? -15.267 -3.890 28.108 1.00 96.38 326 GLU A C 1
ATOM 2612 O O . GLU A 1 326 ? -16.200 -3.093 28.143 1.00 96.38 326 GLU A O 1
ATOM 2617 N N . ILE A 1 327 ? -14.464 -3.970 27.039 1.00 96.44 327 ILE A N 1
ATOM 2618 C CA . ILE A 1 327 ? -14.671 -3.140 25.842 1.00 96.44 327 ILE A CA 1
ATOM 2619 C C . ILE A 1 327 ? -16.047 -3.418 25.221 1.00 96.44 327 ILE A C 1
ATOM 2621 O O . ILE A 1 327 ? -16.757 -2.480 24.855 1.00 96.44 327 ILE A O 1
ATOM 2625 N N . MET A 1 328 ? -16.426 -4.693 25.088 1.00 96.88 328 MET A N 1
ATOM 2626 C CA . MET A 1 328 ? -17.716 -5.071 24.508 1.00 96.88 328 MET A CA 1
ATOM 2627 C C . MET A 1 328 ? -18.889 -4.742 25.433 1.00 96.88 328 MET A C 1
ATOM 2629 O O . MET A 1 328 ? -19.906 -4.261 24.939 1.00 96.88 328 MET A O 1
ATOM 2633 N N . GLN A 1 329 ? -18.740 -4.925 26.747 1.00 95.56 329 GLN A N 1
ATOM 2634 C CA . GLN A 1 329 ? -19.751 -4.534 27.729 1.00 95.56 329 GLN A CA 1
ATOM 2635 C C . GLN A 1 329 ? -20.031 -3.026 27.656 1.00 95.56 329 GLN A C 1
ATOM 2637 O O . GLN A 1 329 ? -21.172 -2.627 27.427 1.00 95.56 329 GLN A O 1
ATOM 2642 N N . ASN A 1 330 ? -18.982 -2.197 27.695 1.00 96.00 330 ASN A N 1
ATOM 2643 C CA . ASN A 1 330 ? -19.110 -0.744 27.559 1.00 96.00 330 ASN A CA 1
ATOM 2644 C C . ASN A 1 330 ? -19.772 -0.342 26.229 1.00 96.00 330 ASN A C 1
ATOM 2646 O O . ASN A 1 330 ? -20.508 0.640 26.168 1.00 96.00 330 ASN A O 1
ATOM 2650 N N . TYR A 1 331 ? -19.516 -1.084 25.146 1.00 95.88 331 TYR A N 1
ATOM 2651 C CA . TYR A 1 331 ? -20.173 -0.859 23.857 1.00 95.88 331 TYR A CA 1
ATOM 2652 C C . TYR A 1 331 ? -21.674 -1.186 23.893 1.00 95.88 331 TYR A C 1
ATOM 2654 O O . TYR A 1 331 ? -22.470 -0.425 23.338 1.00 95.88 331 TYR A O 1
ATOM 2662 N N . PHE A 1 332 ? -22.071 -2.294 24.523 1.00 96.00 332 PHE A N 1
ATOM 2663 C CA . PHE A 1 332 ? -23.481 -2.666 24.644 1.00 96.00 332 PHE A CA 1
ATOM 2664 C C . PHE A 1 332 ? -24.246 -1.685 25.533 1.00 96.00 332 PHE A C 1
ATOM 2666 O O . PHE A 1 332 ? -25.308 -1.214 25.124 1.00 96.00 332 PHE A O 1
ATOM 2673 N N . GLU A 1 333 ? -23.670 -1.300 26.672 1.00 94.88 333 GLU A N 1
ATOM 2674 C CA . GLU A 1 333 ? -24.225 -0.282 27.569 1.00 94.88 333 GLU A CA 1
ATOM 2675 C C . GLU A 1 333 ? -24.395 1.064 26.850 1.00 94.88 333 GLU A C 1
ATOM 2677 O O . GLU A 1 333 ? -25.480 1.645 26.868 1.00 94.88 333 GLU A O 1
ATOM 2682 N N . ALA A 1 334 ? -23.368 1.523 26.122 1.00 94.25 334 ALA A N 1
ATOM 2683 C CA . ALA A 1 334 ? -23.402 2.799 25.401 1.00 94.25 334 ALA A CA 1
ATOM 2684 C C . ALA A 1 334 ? -24.481 2.874 24.305 1.00 94.25 334 ALA A C 1
ATOM 2686 O O . ALA A 1 334 ? -24.882 3.972 23.916 1.00 94.25 334 ALA A O 1
ATOM 2687 N N . LEU A 1 335 ? -24.939 1.734 23.780 1.00 93.88 335 LEU A N 1
ATOM 2688 C CA . LEU A 1 335 ? -25.971 1.665 22.742 1.00 93.88 335 LEU A CA 1
ATOM 2689 C C . LEU A 1 335 ? -27.300 1.075 23.230 1.00 93.88 335 LEU A C 1
ATOM 2691 O O . LEU A 1 335 ? -28.203 0.902 22.409 1.00 93.88 335 LEU A O 1
ATOM 2695 N N . ASN A 1 336 ? -27.424 0.774 24.527 1.00 94.31 336 ASN A N 1
ATOM 2696 C CA . ASN A 1 336 ? -28.571 0.077 25.111 1.00 94.31 336 ASN A CA 1
ATOM 2697 C C . ASN A 1 336 ? -28.935 -1.211 24.339 1.00 94.31 336 ASN A C 1
ATOM 2699 O O . ASN A 1 336 ? -30.086 -1.444 23.967 1.00 94.31 336 ASN A O 1
ATOM 2703 N N . LEU A 1 337 ? -27.918 -2.015 24.020 1.00 92.31 337 LEU A N 1
ATOM 2704 C CA . LEU A 1 337 ? -28.058 -3.274 23.291 1.00 92.31 337 LEU A CA 1
ATOM 2705 C C . LEU A 1 337 ? -27.961 -4.463 24.247 1.00 92.31 337 LEU A C 1
ATOM 2707 O O . LEU A 1 337 ? -27.224 -4.423 25.226 1.00 92.31 337 LEU A O 1
ATOM 2711 N N . GLY A 1 338 ? -28.643 -5.560 23.913 1.00 88.62 338 GLY A N 1
ATOM 2712 C CA . GLY A 1 338 ? -28.431 -6.835 24.598 1.00 88.62 338 GLY A CA 1
ATOM 2713 C C . GLY A 1 338 ? -27.041 -7.412 24.313 1.00 88.62 338 GLY A C 1
ATOM 2714 O O . GLY A 1 338 ? -26.510 -7.267 23.199 1.00 88.62 338 GLY A O 1
ATOM 2715 N N . GLU A 1 339 ? -26.471 -8.097 25.306 1.00 84.81 339 GLU A N 1
ATOM 2716 C CA . GLU A 1 339 ? -25.236 -8.866 25.141 1.00 84.81 339 GLU A CA 1
ATOM 2717 C C . GLU A 1 339 ? -25.366 -9.865 23.981 1.00 84.81 339 GLU A C 1
ATOM 2719 O O . GLU A 1 339 ? -26.414 -10.471 23.760 1.00 84.81 339 GLU A O 1
ATOM 2724 N N . GLY A 1 340 ? -24.300 -10.008 23.189 1.00 83.06 340 GLY A N 1
ATOM 2725 C CA . GLY A 1 340 ? -24.276 -10.924 22.043 1.00 83.06 340 GLY A CA 1
ATOM 2726 C C . GLY A 1 340 ? -24.960 -10.404 20.771 1.00 83.06 340 GLY A C 1
ATOM 2727 O O . GLY A 1 340 ? -24.870 -11.052 19.732 1.00 83.06 340 GLY A O 1
ATOM 2728 N N . SER A 1 341 ? -25.555 -9.205 20.788 1.00 83.75 341 SER A N 1
ATOM 2729 C CA . SER A 1 341 ? -26.143 -8.571 19.588 1.00 83.75 341 SER A CA 1
ATOM 2730 C C . SER A 1 341 ? -25.133 -8.291 18.465 1.00 83.75 341 SER A C 1
ATOM 2732 O O . SER A 1 341 ? -25.513 -8.026 17.322 1.00 83.75 341 SER A O 1
ATOM 2734 N N . ARG A 1 342 ? -23.834 -8.338 18.779 1.00 91.25 342 ARG A N 1
ATOM 2735 C CA . ARG A 1 342 ? -22.743 -8.153 17.831 1.00 91.25 342 ARG A CA 1
ATOM 2736 C C . ARG A 1 342 ? -21.503 -8.920 18.264 1.00 91.25 342 ARG A C 1
ATOM 2738 O O . ARG A 1 342 ? -21.032 -8.756 19.385 1.00 91.25 342 ARG A O 1
ATOM 2745 N N . GLU A 1 343 ? -20.916 -9.658 17.331 1.00 91.94 343 GLU A N 1
ATOM 2746 C CA . GLU A 1 343 ? -19.670 -10.386 17.556 1.00 91.94 343 GLU A CA 1
ATOM 2747 C C . GLU A 1 343 ? -18.485 -9.672 16.891 1.00 91.94 343 GLU A C 1
ATOM 2749 O O . GLU A 1 343 ? -18.476 -9.419 15.683 1.00 91.94 343 GLU A O 1
ATOM 2754 N N . VAL A 1 344 ? -17.460 -9.348 17.683 1.00 95.12 344 VAL A N 1
ATOM 2755 C CA . VAL A 1 344 ? -16.188 -8.798 17.199 1.00 95.12 344 VAL A CA 1
ATOM 2756 C C . VAL A 1 344 ? -15.053 -9.598 17.815 1.00 95.12 344 VAL A C 1
ATOM 2758 O O . VAL A 1 344 ? -14.953 -9.721 19.032 1.00 95.12 344 VAL A O 1
ATOM 2761 N N . ARG A 1 345 ? -14.167 -10.138 16.976 1.00 97.06 345 ARG A N 1
ATOM 2762 C CA . ARG A 1 345 ? -13.032 -10.934 17.455 1.00 97.06 345 ARG A CA 1
ATOM 2763 C C . ARG A 1 345 ? -11.897 -10.034 17.918 1.00 97.06 345 ARG A C 1
ATOM 2765 O O . ARG A 1 345 ? -11.321 -9.310 17.105 1.00 97.06 345 ARG A O 1
ATOM 2772 N N . PHE A 1 346 ? -11.519 -10.155 19.184 1.00 97.00 346 PHE A N 1
ATOM 2773 C CA . PHE A 1 346 ? -10.335 -9.506 19.733 1.00 97.00 346 PHE A CA 1
ATOM 2774 C C . PHE A 1 346 ? -9.145 -10.464 19.737 1.00 97.00 346 PHE A C 1
ATOM 2776 O O . PHE A 1 346 ? -9.274 -11.652 20.030 1.00 97.00 346 PHE A O 1
ATOM 2783 N N . ARG A 1 347 ? -7.967 -9.941 19.406 1.00 96.69 347 ARG A N 1
ATOM 2784 C CA . ARG A 1 347 ? -6.681 -10.575 19.714 1.00 96.69 347 ARG A CA 1
ATOM 2785 C C . ARG A 1 347 ? -5.864 -9.569 20.498 1.00 96.69 347 ARG A C 1
ATOM 2787 O O . ARG A 1 347 ? -5.500 -8.550 19.918 1.00 96.69 347 ARG A O 1
ATOM 2794 N N . ILE A 1 348 ? -5.641 -9.849 21.775 1.00 94.50 348 ILE A N 1
ATOM 2795 C CA . ILE A 1 348 ? -4.898 -8.995 22.704 1.00 94.50 348 ILE A CA 1
ATOM 2796 C C . ILE A 1 348 ? -3.609 -9.732 23.057 1.00 94.50 348 ILE A C 1
ATOM 2798 O O . ILE A 1 348 ? -3.638 -10.938 23.313 1.00 94.50 348 ILE A O 1
ATOM 2802 N N . SER A 1 349 ? -2.471 -9.051 22.956 1.00 90.75 349 SER A N 1
ATOM 2803 C CA . SER A 1 349 ? -1.141 -9.627 23.181 1.00 90.75 349 SER A CA 1
ATOM 2804 C C . SER A 1 349 ? -0.159 -8.616 23.749 1.00 90.75 349 SER A C 1
ATOM 2806 O O . SER A 1 349 ? -0.326 -7.398 23.490 1.00 90.75 349 SER A O 1
#

pLDDT: mean 79.86, std 21.28, range [21.7, 97.88]